Protein AF-A0A7C1FFL8-F1 (afdb_monomer_lite)

Foldseek 3Di:
DDDPPPPPPPDDQPDPLLVVLLVLVVVLPNLLSVLSSVLSVQLPDPPHDQQNLQS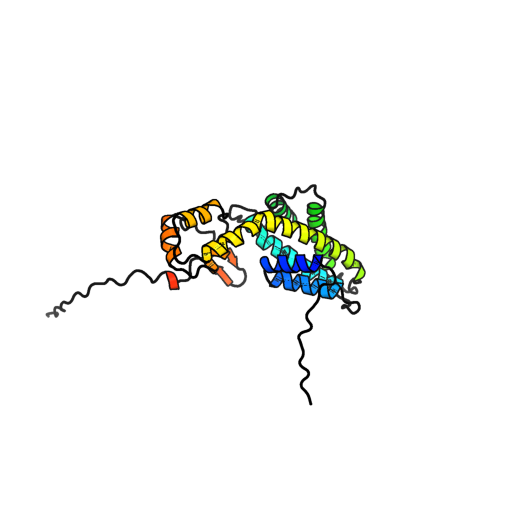NLVSLVVNLVSLLVSQQLVLDLAPDPCVVVDDPLVSLVSSCVLLVHDCPDPLVVLSVVLVVVSVVRNDDDPPDGHDGSVVCPVSSVSSSVNSVSSSVSCCVRPVVCVVVLVVLLVDLADDPVNVCCCVPVPRLTLNSLLVNQVSNPHLNVPVVCVVVCVPVDQHDFDADPPPGTDRRDDRDVVSVPPDDPDDDDDDDDDDDDDD

Structure (mmCIF, N/CA/C/O backbone):
data_AF-A0A7C1FFL8-F1
#
_entry.id   AF-A0A7C1FFL8-F1
#
loop_
_atom_site.group_PDB
_atom_site.id
_atom_site.type_symbol
_atom_site.label_atom_id
_atom_site.label_alt_id
_atom_site.label_comp_id
_atom_site.label_asym_id
_atom_site.label_entity_id
_atom_site.label_seq_id
_atom_site.pdbx_PDB_ins_code
_atom_site.Cartn_x
_atom_site.Cartn_y
_atom_site.Cartn_z
_atom_site.occupancy
_atom_site.B_iso_or_equiv
_atom_site.auth_seq_id
_atom_site.auth_comp_id
_atom_site.auth_asym_id
_atom_site.auth_atom_id
_atom_site.pdbx_PDB_model_num
ATOM 1 N N . MET A 1 1 ? -14.496 -42.758 13.034 1.00 40.19 1 MET A N 1
ATOM 2 C CA . MET A 1 1 ? -14.058 -41.390 13.380 1.00 40.19 1 MET A CA 1
ATOM 3 C C . MET A 1 1 ? -13.587 -40.754 12.089 1.00 40.19 1 MET A C 1
ATOM 5 O O . MET A 1 1 ? -12.433 -40.917 11.719 1.00 40.19 1 MET A O 1
ATOM 9 N N . GLU A 1 2 ? -14.521 -40.174 11.339 1.00 39.09 2 GLU A N 1
ATOM 10 C CA . GLU A 1 2 ? -14.209 -39.501 10.080 1.00 39.09 2 GLU A CA 1
ATOM 11 C C . GLU A 1 2 ? -13.516 -38.178 10.374 1.00 39.09 2 GLU A C 1
ATOM 13 O O . GLU A 1 2 ? -13.990 -37.351 11.155 1.00 39.09 2 GLU A O 1
ATOM 18 N N . ASN A 1 3 ? -12.345 -38.046 9.763 1.00 45.03 3 ASN A N 1
ATOM 19 C CA . ASN A 1 3 ? -11.539 -36.847 9.737 1.00 45.03 3 ASN A CA 1
ATOM 20 C C . ASN A 1 3 ? -12.352 -35.802 8.967 1.00 45.03 3 ASN A C 1
ATOM 22 O O . ASN A 1 3 ? -12.516 -35.918 7.756 1.00 45.03 3 ASN A O 1
ATOM 26 N N . GLN A 1 4 ? -12.943 -34.840 9.674 1.00 44.94 4 GLN A N 1
ATOM 27 C CA . GLN A 1 4 ? -13.584 -33.705 9.026 1.00 44.94 4 GLN A CA 1
ATOM 28 C C . GLN A 1 4 ? -12.502 -32.950 8.259 1.00 44.94 4 GLN A C 1
ATOM 30 O O . GLN A 1 4 ? -11.647 -32.301 8.868 1.00 44.94 4 GLN A O 1
ATOM 35 N N . ASP A 1 5 ? -12.554 -33.060 6.934 1.00 45.56 5 ASP A N 1
ATOM 36 C CA . ASP A 1 5 ? -11.895 -32.164 5.996 1.00 45.56 5 ASP A CA 1
ATOM 37 C C . ASP A 1 5 ? -12.208 -30.724 6.407 1.00 45.56 5 ASP A C 1
ATOM 39 O O . ASP A 1 5 ? -13.265 -30.164 6.102 1.00 45.56 5 ASP A O 1
ATOM 43 N N . ARG A 1 6 ? -11.283 -30.109 7.149 1.00 46.44 6 ARG A N 1
ATOM 44 C CA . ARG A 1 6 ? -11.290 -28.668 7.377 1.00 46.44 6 ARG A CA 1
ATOM 45 C C . ARG A 1 6 ? -10.911 -28.024 6.055 1.00 46.44 6 ARG A C 1
ATOM 47 O O . ARG A 1 6 ? -9.747 -27.718 5.816 1.00 46.44 6 ARG A O 1
ATOM 54 N N . CYS A 1 7 ? -11.902 -27.818 5.195 1.00 40.84 7 CYS A N 1
ATOM 55 C CA . CYS A 1 7 ? -11.788 -26.830 4.139 1.00 40.84 7 CYS A CA 1
ATOM 56 C C . CYS A 1 7 ? -11.412 -25.505 4.830 1.00 40.84 7 CYS A C 1
ATOM 58 O O . CYS A 1 7 ? -12.134 -25.097 5.750 1.00 40.84 7 CYS A O 1
ATOM 60 N N . PRO A 1 8 ? -10.268 -24.873 4.508 1.00 49.28 8 PRO A N 1
ATOM 61 C CA . PRO A 1 8 ? -9.902 -23.617 5.142 1.00 49.28 8 PRO A CA 1
ATOM 62 C C . PRO A 1 8 ? -11.038 -22.630 4.886 1.00 49.28 8 PRO A C 1
ATOM 64 O O . PRO A 1 8 ? -11.445 -22.440 3.742 1.00 49.28 8 PRO A O 1
ATOM 67 N N . ILE A 1 9 ? -11.595 -22.058 5.957 1.00 55.75 9 ILE A N 1
ATOM 68 C CA . ILE A 1 9 ? -12.670 -21.070 5.862 1.00 55.75 9 ILE A CA 1
ATOM 69 C C . ILE A 1 9 ? -12.138 -19.927 4.997 1.00 55.75 9 ILE A C 1
ATOM 71 O O . ILE A 1 9 ? -11.307 -19.131 5.433 1.00 55.75 9 ILE A O 1
ATOM 75 N N . GLN A 1 10 ? -12.571 -19.884 3.740 1.00 71.38 10 GLN A N 1
ATOM 76 C CA . GLN A 1 10 ? -12.155 -18.849 2.813 1.00 71.38 10 GLN A CA 1
ATOM 77 C C . GLN A 1 10 ? -12.907 -17.577 3.194 1.00 71.38 10 GLN A C 1
ATOM 79 O O . GLN A 1 10 ? -14.123 -17.487 3.015 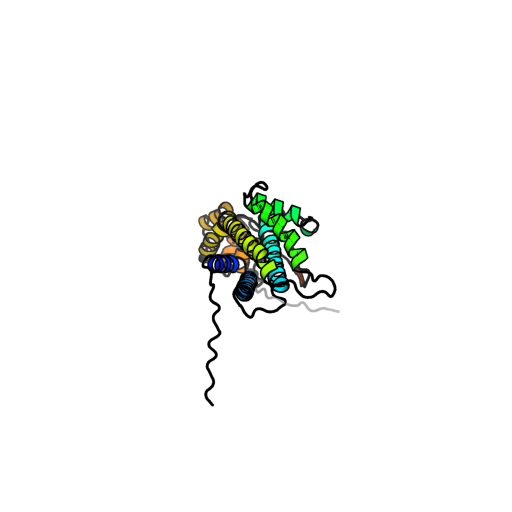1.00 71.38 10 GLN A O 1
ATOM 84 N N . PHE A 1 11 ? -12.187 -16.612 3.765 1.00 83.44 11 PHE A N 1
ATOM 85 C CA . PHE A 1 11 ? -12.744 -15.303 4.077 1.00 83.44 11 PHE A CA 1
ATOM 86 C C . PHE A 1 11 ? -13.331 -14.664 2.811 1.00 83.44 11 PHE A C 1
ATOM 88 O O . PHE A 1 11 ? -12.687 -14.651 1.758 1.00 83.44 11 PHE A O 1
ATOM 95 N N . ARG A 1 12 ? -14.555 -14.138 2.915 1.00 89.06 12 ARG A N 1
ATOM 96 C CA . ARG A 1 12 ? -15.247 -13.440 1.829 1.00 89.06 12 ARG A CA 1
ATOM 97 C C . ARG A 1 12 ? -15.445 -11.987 2.216 1.00 89.06 12 ARG A C 1
ATOM 99 O O . ARG A 1 12 ? -16.000 -11.702 3.269 1.00 89.06 12 ARG A O 1
ATOM 106 N N . PHE A 1 13 ? -15.038 -11.079 1.339 1.00 91.62 13 PHE A N 1
ATOM 107 C CA . PHE A 1 13 ? -15.282 -9.657 1.532 1.00 91.62 13 PHE A CA 1
ATOM 108 C C . PHE A 1 13 ? -16.777 -9.353 1.379 1.00 91.62 13 PHE A C 1
ATOM 110 O O . PHE A 1 13 ? -17.364 -9.651 0.340 1.00 91.62 13 PHE A O 1
ATOM 117 N N . ALA A 1 14 ? -17.385 -8.731 2.391 1.00 86.56 14 ALA A N 1
ATOM 118 C CA . ALA A 1 14 ? -18.760 -8.244 2.317 1.00 86.56 14 ALA A CA 1
ATOM 119 C C . ALA A 1 14 ? -18.899 -7.014 1.398 1.00 86.56 14 ALA A C 1
ATOM 121 O O . ALA A 1 14 ? -19.957 -6.789 0.817 1.00 86.56 14 ALA A O 1
ATOM 122 N N . ASP A 1 15 ? -17.828 -6.226 1.249 1.00 92.00 15 ASP A N 1
ATOM 123 C CA . ASP A 1 15 ? -17.793 -5.027 0.411 1.00 92.00 15 ASP A CA 1
ATOM 124 C C . ASP A 1 15 ? -16.879 -5.238 -0.818 1.00 92.00 15 ASP A C 1
ATOM 126 O O . ASP A 1 15 ? -15.668 -5.426 -0.659 1.00 92.00 15 ASP A O 1
ATOM 130 N N . PRO A 1 16 ? -17.398 -5.133 -2.059 1.00 92.31 16 PRO A N 1
ATOM 131 C CA . PRO A 1 16 ? -16.590 -5.215 -3.281 1.00 92.31 16 PRO A CA 1
ATOM 132 C C . PRO A 1 16 ? -15.467 -4.169 -3.382 1.00 92.31 16 PRO A C 1
ATOM 134 O O . PRO A 1 16 ? -14.550 -4.310 -4.195 1.00 92.31 16 PRO A O 1
ATOM 137 N N . ARG A 1 17 ? -15.537 -3.073 -2.617 1.00 92.94 17 ARG A N 1
ATOM 138 C CA . ARG A 1 17 ? -14.443 -2.097 -2.501 1.00 92.94 17 ARG A CA 1
ATOM 139 C C . ARG A 1 17 ? -13.272 -2.675 -1.711 1.00 92.94 17 ARG A C 1
ATOM 141 O O . ARG A 1 17 ? -12.133 -2.470 -2.113 1.00 92.94 17 ARG A O 1
ATOM 148 N N . GLN A 1 18 ? -13.545 -3.422 -0.640 1.00 95.69 18 GLN A N 1
ATOM 149 C CA . GLN A 1 18 ? -12.511 -4.073 0.171 1.00 95.69 18 GLN A CA 1
ATOM 150 C C . GLN A 1 18 ? -11.782 -5.142 -0.637 1.00 95.69 18 GLN A C 1
ATOM 152 O O . GLN A 1 18 ? -10.558 -5.188 -0.614 1.00 95.69 18 GLN A O 1
ATOM 157 N N . GLN A 1 19 ? -12.513 -5.936 -1.422 1.00 94.56 19 GLN A N 1
ATOM 158 C CA . GLN A 1 19 ? -11.887 -6.922 -2.300 1.00 94.56 19 GLN A CA 1
ATOM 159 C C . GLN A 1 19 ? -10.897 -6.274 -3.282 1.00 94.56 19 GLN A C 1
ATOM 161 O O . GLN A 1 19 ? -9.769 -6.737 -3.407 1.00 94.56 19 GLN A O 1
ATOM 166 N N . ARG A 1 20 ? -11.280 -5.159 -3.917 1.00 91.50 20 ARG A N 1
ATOM 167 C CA . ARG A 1 20 ? -10.386 -4.434 -4.834 1.00 91.50 20 ARG A CA 1
ATOM 168 C C . ARG A 1 20 ? -9.143 -3.880 -4.142 1.00 91.50 20 ARG A C 1
ATOM 170 O O . ARG A 1 20 ? -8.049 -4.023 -4.668 1.00 91.50 20 ARG A O 1
ATOM 177 N N . ILE A 1 21 ? -9.300 -3.287 -2.956 1.00 93.38 21 ILE A N 1
ATOM 178 C CA . ILE A 1 21 ? -8.159 -2.800 -2.164 1.00 93.38 21 ILE A CA 1
ATOM 179 C C . ILE A 1 21 ? -7.227 -3.963 -1.803 1.00 93.38 21 ILE A C 1
ATOM 181 O O . ILE A 1 21 ? -6.013 -3.832 -1.918 1.00 93.38 21 ILE A O 1
ATOM 185 N N . TYR A 1 22 ? -7.779 -5.111 -1.403 1.00 93.31 22 TYR A N 1
ATOM 186 C CA . TYR A 1 22 ? -6.998 -6.313 -1.111 1.00 93.31 22 TYR A CA 1
ATOM 187 C C . TYR A 1 22 ? -6.188 -6.787 -2.326 1.00 93.31 22 TYR A C 1
ATOM 189 O O . TYR A 1 22 ? -4.993 -7.048 -2.195 1.00 93.31 22 TYR A O 1
ATOM 197 N N . GLU A 1 23 ? -6.818 -6.869 -3.498 1.00 85.44 23 GLU A N 1
ATOM 198 C CA . GLU A 1 23 ? -6.169 -7.273 -4.750 1.00 85.44 23 GLU A CA 1
ATOM 199 C C . GLU A 1 23 ? -5.057 -6.292 -5.157 1.00 85.44 23 GLU A C 1
ATOM 201 O O . GLU A 1 23 ? -3.968 -6.720 -5.529 1.00 85.44 23 GLU A O 1
ATOM 206 N N . GLU A 1 24 ? -5.278 -4.982 -5.019 1.00 85.38 24 GLU A N 1
ATOM 207 C CA . GLU A 1 24 ? -4.252 -3.967 -5.298 1.00 85.38 24 GLU A CA 1
ATOM 208 C C . GLU A 1 24 ? -3.093 -4.025 -4.289 1.00 85.38 24 GLU A C 1
ATOM 210 O O . GLU A 1 24 ? -1.930 -3.926 -4.678 1.00 85.38 24 GLU A O 1
ATOM 215 N N . LEU A 1 25 ? -3.373 -4.258 -3.003 1.00 85.88 25 LEU A N 1
ATOM 216 C CA . LEU A 1 25 ? -2.332 -4.432 -1.988 1.00 85.88 25 LEU A CA 1
ATOM 217 C C . LEU A 1 25 ? -1.498 -5.699 -2.212 1.00 85.88 25 LEU A C 1
ATOM 219 O O . LEU A 1 25 ? -0.314 -5.687 -1.883 1.00 85.88 25 LEU A O 1
ATOM 223 N N . GLN A 1 26 ? -2.059 -6.765 -2.797 1.00 80.00 26 GLN A N 1
ATOM 224 C CA . GLN A 1 26 ? -1.288 -7.965 -3.158 1.00 80.00 26 GLN A CA 1
ATOM 225 C C . GLN A 1 26 ? -0.183 -7.647 -4.172 1.00 80.00 26 GLN A C 1
ATOM 227 O O . GLN A 1 26 ? 0.894 -8.235 -4.097 1.00 80.00 26 GLN A O 1
ATOM 232 N N . LEU A 1 27 ? -0.421 -6.689 -5.076 1.00 73.75 27 LEU A N 1
ATOM 233 C CA . LEU A 1 27 ? 0.582 -6.235 -6.045 1.00 73.75 27 LEU A CA 1
ATOM 234 C C . LEU A 1 27 ? 1.735 -5.478 -5.375 1.00 73.75 27 LEU A C 1
ATOM 236 O O . LEU A 1 27 ? 2.853 -5.489 -5.883 1.00 73.75 27 LEU A O 1
ATOM 240 N N . VAL A 1 28 ? 1.469 -4.824 -4.240 1.00 76.19 28 VAL A N 1
ATOM 241 C CA . VAL A 1 28 ? 2.488 -4.121 -3.447 1.00 76.19 28 VAL A CA 1
ATOM 242 C C . VAL A 1 28 ? 3.262 -5.102 -2.569 1.00 76.19 28 VAL A C 1
ATOM 244 O O . VAL A 1 28 ? 4.488 -5.049 -2.500 1.00 76.19 28 VAL A O 1
ATOM 247 N N . GLY A 1 29 ? 2.552 -6.012 -1.902 1.00 72.94 29 GLY A N 1
ATOM 248 C CA . GLY A 1 29 ? 3.154 -7.078 -1.116 1.00 72.94 29 GLY A CA 1
ATOM 249 C C . GLY A 1 29 ? 2.112 -7.927 -0.378 1.00 72.94 29 GLY A C 1
ATOM 250 O O . GLY A 1 29 ? 1.173 -7.385 0.215 1.00 72.94 29 GLY A O 1
ATOM 251 N N . PRO A 1 30 ? 2.290 -9.261 -0.323 1.00 73.38 30 PRO A N 1
ATOM 252 C CA . PRO A 1 30 ? 1.298 -10.172 0.252 1.00 7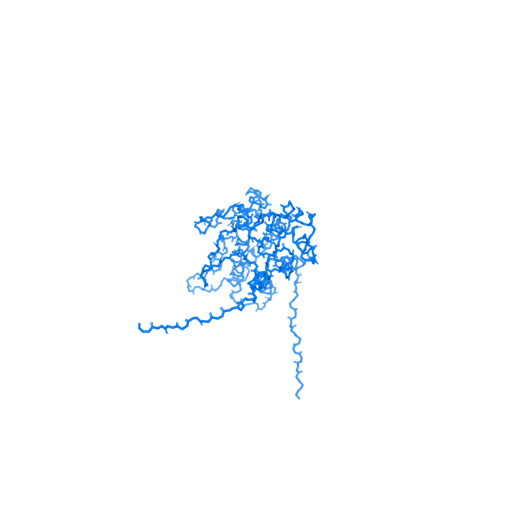3.38 30 PRO A CA 1
ATOM 253 C C . PRO A 1 30 ? 1.036 -9.927 1.747 1.00 73.38 30 PRO A C 1
ATOM 255 O O . PRO A 1 30 ? -0.075 -10.171 2.218 1.00 73.38 30 PRO A O 1
ATOM 258 N N . GLY A 1 31 ? 2.022 -9.400 2.485 1.00 77.88 31 GLY A N 1
ATOM 259 C CA . GLY A 1 31 ? 1.875 -9.035 3.898 1.00 77.88 31 GLY A CA 1
ATOM 260 C C . GLY A 1 31 ? 0.883 -7.889 4.132 1.00 77.88 31 GLY A C 1
ATOM 261 O O . GLY A 1 31 ? 0.014 -8.003 4.993 1.00 77.88 31 GLY A O 1
ATOM 262 N N . LEU A 1 32 ? 0.933 -6.824 3.320 1.00 84.25 32 LEU A N 1
ATOM 263 C CA . LEU A 1 32 ? 0.012 -5.683 3.449 1.00 84.25 32 LEU A CA 1
ATOM 264 C C . LEU A 1 32 ? -1.432 -6.120 3.192 1.00 84.25 32 LEU A C 1
ATOM 266 O O . LEU A 1 32 ? -2.356 -5.738 3.910 1.00 84.25 32 LEU A O 1
ATOM 270 N N . ALA A 1 33 ? -1.623 -6.953 2.172 1.00 85.25 33 ALA A N 1
ATOM 271 C CA . ALA A 1 33 ? -2.929 -7.495 1.847 1.00 85.25 33 ALA A CA 1
ATOM 272 C C . ALA A 1 33 ? -3.452 -8.454 2.930 1.00 85.25 33 ALA A C 1
ATOM 274 O O . ALA A 1 33 ? -4.655 -8.462 3.196 1.00 85.25 33 ALA A O 1
ATOM 275 N N . ALA A 1 34 ? -2.580 -9.221 3.596 1.00 88.06 34 ALA A N 1
ATOM 276 C CA . ALA A 1 34 ? -2.968 -10.020 4.758 1.00 88.06 34 ALA A CA 1
ATOM 277 C C . ALA A 1 34 ? -3.466 -9.130 5.910 1.00 88.06 34 ALA A C 1
ATOM 279 O O . ALA A 1 34 ? -4.578 -9.346 6.390 1.00 88.06 34 ALA A O 1
ATOM 280 N N . PHE A 1 35 ? -2.729 -8.071 6.267 1.00 93.75 35 PHE A N 1
ATOM 281 C CA . PHE A 1 35 ? -3.166 -7.121 7.299 1.00 93.75 35 PHE A CA 1
ATOM 282 C C . PHE A 1 35 ? -4.509 -6.468 6.966 1.00 93.75 35 PHE A C 1
ATOM 284 O O . PHE A 1 35 ? -5.371 -6.334 7.836 1.00 93.75 35 PHE A O 1
ATOM 291 N N . PHE A 1 36 ? -4.723 -6.098 5.701 1.00 96.31 36 PHE A N 1
ATOM 292 C CA . PHE A 1 36 ? -5.983 -5.491 5.280 1.00 96.31 36 PHE A CA 1
ATOM 293 C C . PHE A 1 36 ? -7.152 -6.480 5.340 1.00 96.31 36 PHE A C 1
ATOM 295 O O . PHE A 1 36 ? -8.240 -6.127 5.800 1.00 96.31 36 PHE A O 1
ATOM 302 N N . ARG A 1 37 ? -6.937 -7.727 4.907 1.00 95.25 37 ARG A N 1
ATOM 303 C CA . ARG A 1 37 ? -7.941 -8.794 4.993 1.00 95.25 37 ARG A CA 1
ATOM 304 C C . ARG A 1 37 ? -8.335 -9.066 6.442 1.00 95.25 37 ARG A C 1
ATOM 306 O O . ARG A 1 37 ? -9.524 -9.162 6.732 1.00 95.25 37 ARG A O 1
ATOM 313 N N . ASP A 1 38 ? -7.362 -9.151 7.340 1.00 94.88 38 ASP A N 1
ATOM 314 C CA . ASP A 1 38 ? -7.615 -9.436 8.752 1.00 94.88 38 ASP A CA 1
ATOM 315 C C . ASP A 1 38 ? -8.356 -8.262 9.423 1.00 94.88 38 ASP A C 1
ATOM 317 O O . ASP A 1 38 ? -9.282 -8.478 10.204 1.00 94.88 38 ASP A O 1
ATOM 321 N N . ALA A 1 39 ? -8.058 -7.015 9.033 1.00 95.12 39 ALA A N 1
ATOM 322 C CA . ALA A 1 39 ? -8.843 -5.851 9.444 1.00 95.12 39 ALA A CA 1
ATOM 323 C C . ALA A 1 39 ? -10.287 -5.897 8.903 1.00 95.12 39 ALA A C 1
ATOM 325 O O . ALA A 1 39 ? -11.223 -5.591 9.641 1.00 95.12 39 ALA A O 1
ATOM 326 N N . CYS A 1 40 ? -10.494 -6.324 7.649 1.00 95.25 40 CYS A N 1
ATOM 327 C CA . CYS A 1 40 ? -11.840 -6.522 7.097 1.00 95.25 40 CYS A CA 1
ATOM 328 C C . CYS A 1 40 ? -12.620 -7.575 7.887 1.00 95.25 40 CYS A C 1
ATOM 330 O O . CYS A 1 40 ? -13.797 -7.366 8.165 1.00 95.25 40 CYS A O 1
ATOM 332 N N . TRP A 1 41 ? -11.969 -8.680 8.254 1.00 93.00 41 TRP A N 1
ATOM 333 C CA . TRP A 1 41 ? -12.582 -9.742 9.046 1.00 93.00 41 TRP A CA 1
ATOM 334 C C . TRP A 1 41 ? -13.030 -9.236 10.419 1.00 93.00 41 TRP A C 1
ATOM 336 O O . TRP A 1 41 ? -14.200 -9.381 10.766 1.00 93.00 41 TRP A O 1
ATOM 346 N N . LEU A 1 42 ? -12.148 -8.541 11.142 1.00 92.62 42 LEU A N 1
ATOM 347 C CA . LEU A 1 42 ? -12.468 -7.949 12.445 1.00 92.62 42 LEU A CA 1
ATOM 348 C C . LEU A 1 42 ? -13.612 -6.925 12.376 1.00 92.62 42 LEU A C 1
ATOM 350 O O . LEU A 1 42 ? -14.409 -6.832 13.303 1.00 92.62 42 LEU A O 1
ATOM 354 N N . MET A 1 43 ? -13.706 -6.158 11.287 1.00 92.75 43 MET A N 1
ATOM 355 C CA . MET A 1 43 ? -14.755 -5.147 11.106 1.00 92.75 43 MET A CA 1
ATOM 356 C C . MET A 1 43 ? -16.099 -5.720 10.631 1.00 92.75 43 MET A C 1
ATOM 358 O O . MET A 1 43 ? -17.102 -5.009 10.688 1.00 92.75 43 MET A O 1
ATOM 362 N N . GLN A 1 44 ? -16.121 -6.956 10.124 1.00 90.56 44 GLN A N 1
ATOM 363 C CA . GLN A 1 44 ? -17.331 -7.639 9.651 1.00 90.56 44 GLN A CA 1
ATOM 364 C C . GLN A 1 44 ? -17.932 -8.589 10.697 1.00 90.56 44 GLN A C 1
ATOM 366 O O . GLN A 1 44 ? -19.108 -8.926 10.585 1.00 90.56 44 GLN A O 1
ATOM 371 N N . ASP A 1 45 ? -17.152 -9.043 11.680 1.00 82.88 45 ASP A N 1
ATOM 372 C CA . ASP A 1 45 ? -17.605 -10.025 12.665 1.00 82.88 45 ASP A CA 1
ATOM 373 C C . ASP A 1 45 ? -18.380 -9.368 13.823 1.00 82.88 45 ASP A C 1
ATOM 375 O O . ASP A 1 45 ? -17.849 -8.564 14.586 1.00 82.88 45 ASP A O 1
ATOM 379 N N . GLU A 1 46 ? -19.644 -9.751 14.008 1.00 67.75 46 GLU A N 1
ATOM 380 C CA . GLU A 1 46 ? -20.463 -9.318 15.151 1.00 67.75 46 GLU A CA 1
ATOM 381 C C . GLU A 1 46 ? -19.964 -9.888 16.494 1.00 67.75 46 GLU A C 1
ATOM 383 O O . GLU A 1 46 ? -20.337 -9.393 17.558 1.00 67.75 46 GLU A O 1
ATOM 388 N N . ARG A 1 47 ? -19.106 -10.918 16.460 1.00 78.56 47 ARG A N 1
ATOM 389 C CA . ARG A 1 47 ? -18.436 -11.532 17.621 1.00 78.56 47 ARG A CA 1
ATOM 390 C C . ARG A 1 47 ? -16.974 -11.104 17.739 1.00 78.56 47 ARG A C 1
ATOM 392 O O . ARG A 1 47 ? -16.178 -11.807 18.367 1.00 78.56 47 ARG A O 1
ATOM 399 N N . ALA A 1 48 ? -16.611 -9.983 17.119 1.00 77.00 48 ALA A N 1
ATOM 400 C CA . ALA A 1 48 ? -15.251 -9.481 17.151 1.00 77.00 48 ALA A CA 1
ATOM 401 C C . ALA A 1 48 ? -14.749 -9.266 18.591 1.00 77.00 48 ALA A C 1
ATOM 403 O O . ALA A 1 48 ? -15.509 -9.031 19.532 1.00 77.00 48 ALA A O 1
ATOM 404 N N . LEU A 1 49 ? -13.429 -9.350 18.754 1.00 89.12 49 LEU A N 1
ATOM 405 C CA . LEU A 1 49 ? -12.759 -9.208 20.044 1.00 89.12 49 LEU A CA 1
ATOM 406 C C . LEU A 1 49 ? -13.052 -7.837 20.670 1.00 89.12 49 LEU A C 1
ATOM 408 O O . LEU A 1 49 ? -13.129 -6.830 19.964 1.00 89.12 49 LEU A O 1
ATOM 412 N N . GLU A 1 50 ? -13.086 -7.757 22.001 1.00 89.06 50 GLU A N 1
ATOM 413 C CA . GLU A 1 50 ? -13.214 -6.469 22.707 1.00 89.06 50 GLU A CA 1
ATOM 414 C C . GLU A 1 50 ? -12.107 -5.476 22.302 1.00 89.06 50 GLU A C 1
ATOM 416 O O . GLU A 1 50 ? -12.320 -4.268 22.250 1.00 89.06 50 GLU A O 1
ATOM 421 N N . SER A 1 51 ? -10.928 -5.984 21.931 1.00 90.75 51 SER A N 1
ATOM 422 C CA . SER A 1 51 ? -9.770 -5.210 21.474 1.00 90.75 51 SER A CA 1
ATOM 423 C C . SER A 1 51 ? -9.777 -4.846 19.981 1.00 90.75 51 SER A C 1
ATOM 425 O O . SER A 1 51 ? -8.782 -4.310 19.488 1.00 90.75 51 SER A O 1
ATOM 427 N N . THR A 1 52 ? -10.871 -5.084 19.250 1.00 92.25 52 THR A N 1
ATOM 428 C CA . THR A 1 52 ? -10.956 -4.874 17.790 1.00 92.25 52 THR A CA 1
ATOM 429 C C . THR A 1 52 ? -10.493 -3.490 17.351 1.00 92.25 52 THR A C 1
ATOM 431 O O . THR A 1 52 ? -9.677 -3.384 16.439 1.00 92.25 52 THR A O 1
ATOM 434 N N . SER A 1 53 ? -10.919 -2.428 18.040 1.00 91.44 53 SER A N 1
ATOM 435 C CA . SER A 1 53 ? -10.506 -1.056 17.713 1.00 91.44 53 SER A CA 1
ATOM 436 C C . SER A 1 53 ? -8.994 -0.854 17.747 1.00 91.44 53 SER A C 1
ATOM 438 O O . SER A 1 53 ? -8.441 -0.135 16.917 1.00 91.44 53 SER A O 1
ATOM 440 N N . HIS A 1 54 ? -8.322 -1.495 18.701 1.00 90.94 54 HIS A N 1
ATOM 441 C CA . HIS A 1 54 ? -6.876 -1.420 18.860 1.00 90.94 54 HIS A CA 1
ATOM 442 C C . HIS A 1 54 ? -6.154 -2.233 17.779 1.00 90.94 54 HIS A C 1
ATOM 444 O O . HIS A 1 54 ? -5.232 -1.725 17.142 1.00 90.94 54 HIS A O 1
ATOM 450 N N . LEU A 1 55 ? -6.616 -3.461 17.523 1.00 93.62 55 LEU A N 1
ATOM 451 C CA . LEU A 1 55 ? -6.038 -4.345 16.507 1.00 93.62 55 LEU A CA 1
ATOM 452 C C . LEU A 1 55 ? -6.183 -3.765 15.098 1.00 93.62 55 LEU A C 1
ATOM 454 O O . LEU A 1 55 ? -5.195 -3.661 14.376 1.00 93.62 55 LEU A O 1
ATOM 458 N N . VAL A 1 56 ? -7.383 -3.313 14.725 1.00 94.75 56 VAL A N 1
ATOM 459 C CA . VAL A 1 56 ? -7.637 -2.694 13.415 1.00 94.75 56 VAL A CA 1
ATOM 460 C C . VAL A 1 56 ? -6.769 -1.451 13.232 1.00 94.75 56 VAL A C 1
ATOM 462 O O . VAL A 1 56 ? -6.169 -1.277 12.174 1.00 94.75 56 VAL A O 1
ATOM 465 N N . ALA A 1 57 ? -6.634 -0.609 14.259 1.00 92.25 57 ALA A N 1
ATOM 466 C CA . ALA A 1 57 ? -5.769 0.563 14.174 1.00 92.25 57 ALA A CA 1
ATOM 467 C C . ALA A 1 57 ? -4.286 0.199 14.005 1.00 92.25 57 ALA A C 1
ATOM 469 O O . ALA A 1 57 ? -3.591 0.866 13.242 1.00 92.25 57 ALA A O 1
ATOM 470 N N . HIS A 1 58 ? -3.800 -0.861 14.653 1.00 93.69 58 HIS A N 1
ATOM 471 C CA . HIS A 1 58 ? -2.442 -1.358 14.426 1.00 93.69 58 HIS A CA 1
ATOM 472 C C . HIS A 1 58 ? -2.244 -1.880 13.004 1.00 93.69 58 HIS A C 1
ATOM 474 O O . HIS A 1 58 ? -1.309 -1.450 12.336 1.00 93.69 58 HIS A O 1
ATOM 480 N N . LEU A 1 59 ? -3.153 -2.720 12.507 1.00 95.25 59 LEU A N 1
ATOM 481 C CA . LEU A 1 59 ? -3.088 -3.235 11.136 1.00 95.25 59 LEU A CA 1
ATOM 482 C C . LEU A 1 59 ? -3.070 -2.092 10.110 1.00 95.25 59 LEU A C 1
ATOM 484 O O . LEU A 1 59 ? -2.266 -2.097 9.182 1.00 95.25 59 LEU A O 1
ATOM 488 N N . LEU A 1 60 ? -3.900 -1.065 10.312 1.00 94.38 60 LEU A N 1
ATOM 489 C CA . LEU A 1 60 ? -3.909 0.127 9.465 1.00 94.38 60 LEU A CA 1
ATOM 490 C C . LEU A 1 60 ? -2.603 0.934 9.546 1.00 94.38 60 LEU A C 1
ATOM 492 O O . LEU A 1 60 ? -2.176 1.474 8.527 1.00 94.38 60 LEU A O 1
ATOM 496 N N . ARG A 1 61 ? -1.953 1.015 10.716 1.00 91.56 61 ARG A N 1
ATOM 497 C CA . ARG A 1 61 ? -0.630 1.653 10.852 1.00 91.56 61 ARG A CA 1
ATOM 498 C C . ARG A 1 61 ? 0.454 0.887 10.109 1.00 91.56 61 ARG A C 1
ATOM 500 O O . ARG A 1 61 ? 1.273 1.526 9.458 1.00 91.56 61 ARG A O 1
ATOM 507 N N . GLU A 1 62 ? 0.447 -0.439 10.188 1.00 91.88 62 GLU A N 1
ATOM 508 C CA . GLU A 1 62 ? 1.413 -1.273 9.467 1.00 91.88 62 GLU A CA 1
ATOM 509 C C . GLU A 1 62 ? 1.261 -1.105 7.952 1.00 91.88 62 GLU A C 1
ATOM 511 O O . GLU A 1 62 ? 2.246 -0.867 7.254 1.00 91.88 62 GLU A O 1
ATOM 516 N N . ILE A 1 63 ? 0.022 -1.119 7.446 1.00 92.19 63 ILE A N 1
ATOM 517 C CA . ILE A 1 63 ? -0.257 -0.859 6.026 1.00 92.19 63 ILE A CA 1
ATOM 518 C C . ILE A 1 63 ? 0.214 0.547 5.629 1.00 92.19 63 ILE A C 1
ATOM 520 O O . ILE A 1 63 ? 0.903 0.698 4.624 1.00 92.19 63 ILE A O 1
ATOM 524 N N . GLU A 1 64 ? -0.130 1.579 6.407 1.00 91.12 64 GLU A N 1
ATOM 525 C CA . GLU A 1 64 ? 0.264 2.968 6.128 1.00 91.12 64 GLU A CA 1
ATOM 526 C C . GLU A 1 64 ? 1.784 3.140 6.098 1.00 91.12 64 GLU A C 1
ATOM 528 O O . GLU A 1 64 ? 2.323 3.746 5.169 1.00 91.12 64 GLU A O 1
ATOM 533 N N . SER A 1 65 ? 2.475 2.578 7.090 1.00 86.19 65 SER A N 1
ATOM 534 C CA . SER A 1 65 ? 3.928 2.650 7.196 1.00 86.19 65 SER A CA 1
ATOM 535 C C . SER A 1 65 ? 4.600 1.947 6.022 1.00 86.19 65 SER A C 1
ATOM 537 O O . SER A 1 65 ? 5.459 2.534 5.365 1.00 86.19 65 SER A O 1
ATOM 539 N N . ALA A 1 66 ? 4.149 0.736 5.685 1.00 83.25 66 ALA A N 1
ATOM 540 C CA . ALA A 1 66 ? 4.681 -0.014 4.556 1.00 83.25 66 ALA A CA 1
ATOM 541 C C . ALA A 1 66 ? 4.438 0.697 3.215 1.00 83.25 66 ALA A C 1
ATOM 543 O O . ALA A 1 66 ? 5.346 0.762 2.384 1.00 83.25 66 ALA A O 1
ATOM 544 N N . LEU A 1 67 ? 3.257 1.297 3.014 1.00 86.44 67 LEU A N 1
ATOM 545 C CA . LEU A 1 67 ? 2.984 2.113 1.827 1.00 86.44 67 LEU A CA 1
ATOM 546 C C . LEU A 1 67 ? 3.944 3.299 1.733 1.00 86.44 67 LEU A C 1
ATOM 548 O O . LEU A 1 67 ? 4.483 3.549 0.656 1.00 86.44 67 LEU A O 1
ATOM 552 N N . ARG A 1 68 ? 4.217 4.001 2.841 1.00 86.19 68 ARG A N 1
ATOM 553 C CA . ARG A 1 68 ? 5.226 5.070 2.839 1.00 86.19 68 ARG A CA 1
ATOM 554 C C . ARG A 1 68 ? 6.610 4.542 2.480 1.00 86.19 68 ARG A C 1
ATOM 556 O O . ARG A 1 68 ? 7.259 5.146 1.631 1.00 86.19 68 ARG A O 1
ATOM 563 N N . SER A 1 69 ? 7.038 3.422 3.058 1.00 78.62 69 SER A N 1
ATOM 564 C CA . SER A 1 69 ? 8.346 2.819 2.767 1.00 78.62 69 SER A CA 1
ATOM 565 C C . SER A 1 69 ? 8.505 2.424 1.298 1.00 78.62 69 SER A C 1
ATOM 567 O O . SER A 1 69 ? 9.582 2.603 0.737 1.00 78.62 69 SER A O 1
ATOM 569 N N . VAL A 1 70 ? 7.439 1.944 0.651 1.00 78.00 70 VAL A N 1
ATOM 570 C CA . VAL A 1 70 ? 7.461 1.596 -0.781 1.00 78.00 70 VAL A CA 1
ATOM 571 C C . VAL A 1 70 ? 7.412 2.839 -1.668 1.00 78.00 70 VAL A C 1
ATOM 573 O O . VAL A 1 70 ? 8.155 2.935 -2.642 1.00 78.00 70 VAL A O 1
ATOM 576 N N . LEU A 1 71 ? 6.544 3.800 -1.351 1.00 80.00 71 LEU A N 1
ATOM 577 C CA . LEU A 1 71 ? 6.309 4.973 -2.198 1.00 80.00 71 LEU A CA 1
ATOM 578 C C . LEU A 1 71 ? 7.426 6.006 -2.093 1.00 80.00 71 LEU A C 1
ATOM 580 O O . LEU A 1 71 ? 7.681 6.742 -3.043 1.00 80.00 71 LEU A O 1
ATOM 584 N N . ARG A 1 72 ? 8.113 6.068 -0.957 1.00 76.44 72 ARG A N 1
ATOM 585 C CA . ARG A 1 72 ? 9.129 7.081 -0.700 1.00 76.44 72 ARG A CA 1
ATOM 586 C C . ARG A 1 72 ? 10.328 7.006 -1.657 1.00 76.44 72 ARG A C 1
ATOM 588 O O . ARG A 1 72 ? 10.609 8.035 -2.266 1.00 76.44 72 ARG A O 1
ATOM 595 N N . PRO A 1 73 ? 11.016 5.860 -1.842 1.00 66.50 73 PRO A N 1
ATOM 596 C CA . PRO A 1 73 ? 12.129 5.768 -2.791 1.00 66.50 73 PRO A CA 1
ATOM 597 C C . PRO A 1 73 ? 11.715 6.064 -4.234 1.00 66.50 73 PRO A C 1
ATOM 599 O O . PRO A 1 73 ? 12.559 6.368 -5.069 1.00 66.50 73 PRO A O 1
ATOM 602 N N . ILE A 1 74 ? 10.422 5.935 -4.538 1.00 67.12 74 ILE A N 1
ATOM 603 C CA . ILE A 1 74 ? 9.854 6.249 -5.847 1.00 67.12 74 ILE A CA 1
ATOM 604 C C . ILE A 1 74 ? 9.584 7.756 -5.963 1.00 67.12 74 ILE A C 1
ATOM 606 O O . ILE A 1 74 ? 9.788 8.341 -7.023 1.00 67.12 74 ILE A O 1
ATOM 610 N N . ALA A 1 75 ? 9.146 8.385 -4.872 1.00 70.25 75 ALA A N 1
ATOM 611 C CA . ALA A 1 75 ? 8.841 9.807 -4.802 1.00 70.25 75 ALA A CA 1
ATOM 612 C C . ALA A 1 75 ? 10.088 10.707 -4.804 1.00 70.25 75 ALA A C 1
ATOM 614 O O . ALA A 1 75 ? 9.994 11.881 -5.160 1.00 70.25 75 ALA A O 1
ATOM 615 N N . THR A 1 76 ? 11.254 10.180 -4.423 1.00 65.75 76 THR A N 1
ATOM 616 C CA . THR A 1 76 ? 12.530 10.907 -4.436 1.00 65.75 76 THR A CA 1
ATOM 617 C C . THR A 1 76 ? 13.463 10.332 -5.504 1.00 65.75 76 THR A C 1
ATOM 619 O O . THR A 1 76 ? 13.957 9.220 -5.353 1.00 65.75 76 THR A O 1
ATOM 622 N N . GLU A 1 77 ? 13.752 11.090 -6.570 1.00 54.25 77 GLU A N 1
ATOM 623 C CA . GLU A 1 77 ? 14.648 10.659 -7.668 1.00 54.25 77 GLU A CA 1
ATOM 624 C C . GLU A 1 77 ? 16.110 10.424 -7.230 1.00 54.25 77 GLU A C 1
ATOM 626 O O . GLU A 1 77 ? 16.874 9.766 -7.936 1.00 54.25 77 GLU A O 1
ATOM 631 N N . ALA A 1 78 ? 16.505 10.929 -6.058 1.00 53.69 78 ALA A N 1
ATOM 632 C CA . ALA A 1 78 ? 17.831 10.753 -5.475 1.00 53.69 78 ALA A CA 1
ATOM 633 C C . ALA A 1 78 ? 17.745 10.036 -4.115 1.00 53.69 78 ALA A C 1
ATOM 635 O O . ALA A 1 78 ? 16.754 10.217 -3.402 1.00 53.69 78 ALA A O 1
ATOM 636 N N . PRO A 1 79 ? 18.778 9.260 -3.725 1.00 54.91 79 PRO A N 1
ATOM 637 C CA . PRO A 1 79 ? 18.878 8.714 -2.378 1.00 54.91 79 PRO A CA 1
ATOM 638 C C . PRO A 1 79 ? 18.904 9.863 -1.367 1.00 54.91 79 PRO A C 1
ATOM 640 O O . PRO A 1 79 ? 19.873 10.610 -1.248 1.00 54.91 79 PRO A O 1
ATOM 643 N N . ASP A 1 80 ? 17.790 10.025 -0.668 1.00 61.25 80 ASP A N 1
ATOM 644 C CA . ASP A 1 80 ? 17.624 11.021 0.373 1.00 61.25 80 ASP A CA 1
ATOM 645 C C . ASP A 1 80 ? 18.199 10.468 1.678 1.00 61.25 80 ASP A C 1
ATOM 647 O O . ASP A 1 80 ? 17.543 9.717 2.390 1.00 61.25 80 ASP A O 1
ATOM 651 N N . HIS A 1 81 ? 19.445 10.815 1.997 1.00 60.47 81 HIS A N 1
ATOM 652 C CA . HIS A 1 81 ? 20.109 10.352 3.224 1.00 60.47 81 HIS A CA 1
ATOM 653 C C . HIS A 1 81 ? 19.458 10.878 4.514 1.00 60.47 81 HIS A C 1
ATOM 655 O O . HIS A 1 81 ? 19.698 10.329 5.584 1.00 60.47 81 HIS A O 1
ATOM 661 N N . ASN A 1 82 ? 18.613 11.910 4.416 1.00 62.28 82 ASN A N 1
ATOM 662 C CA . ASN A 1 82 ? 17.817 12.433 5.529 1.00 62.28 82 ASN A CA 1
ATOM 663 C C . ASN A 1 82 ? 16.378 11.931 5.477 1.00 62.28 82 ASN A C 1
ATOM 665 O O . ASN A 1 82 ? 15.482 12.509 6.090 1.00 62.28 82 ASN A O 1
ATOM 669 N N . ALA A 1 83 ? 16.150 10.859 4.728 1.00 59.59 83 ALA A N 1
ATOM 670 C CA . ALA A 1 83 ? 14.866 10.235 4.616 1.00 59.59 83 ALA A CA 1
ATOM 671 C C . ALA A 1 83 ? 14.280 9.975 6.021 1.00 59.59 83 ALA A C 1
ATOM 673 O O . ALA A 1 83 ? 13.261 10.553 6.425 1.00 59.59 83 ALA A O 1
ATOM 674 N N . ASP A 1 84 ? 14.914 9.119 6.800 1.00 59.97 84 ASP A N 1
ATOM 675 C CA . ASP A 1 84 ? 14.273 8.589 8.004 1.00 59.97 84 ASP A CA 1
ATOM 676 C C . ASP A 1 84 ? 14.208 9.600 9.156 1.00 59.97 84 ASP A C 1
ATOM 678 O O . ASP A 1 84 ? 13.404 9.438 10.071 1.00 59.97 84 ASP A O 1
ATOM 682 N N . SER A 1 85 ? 14.942 10.715 9.057 1.00 64.25 85 SER A N 1
ATOM 683 C CA . SER A 1 85 ? 14.862 11.833 10.004 1.00 64.25 85 SER A CA 1
ATOM 684 C C . SER A 1 85 ? 13.703 12.802 9.736 1.00 64.25 85 SER A C 1
ATOM 686 O O . SER A 1 85 ? 13.375 13.614 10.606 1.00 64.25 85 SER A O 1
ATOM 688 N N . ARG A 1 86 ? 13.039 12.726 8.572 1.00 71.56 86 ARG A N 1
ATOM 689 C CA . ARG A 1 86 ? 11.871 13.571 8.273 1.00 71.56 86 ARG A CA 1
ATOM 690 C C . ARG A 1 86 ? 10.662 13.181 9.101 1.00 71.56 86 ARG A C 1
ATOM 692 O O . ARG A 1 86 ? 10.338 12.002 9.250 1.00 71.56 86 ARG A O 1
ATOM 699 N N . SER A 1 87 ? 9.912 14.197 9.524 1.00 82.19 87 SER A N 1
ATOM 700 C CA . SER A 1 87 ? 8.621 13.991 10.182 1.00 82.19 87 SER A CA 1
ATOM 701 C C . SER A 1 87 ? 7.663 13.192 9.290 1.00 82.19 87 SER A C 1
ATOM 703 O O . SER A 1 87 ? 7.661 13.353 8.068 1.00 82.19 87 SER A O 1
ATOM 705 N N . GLN A 1 88 ? 6.788 12.377 9.891 1.00 83.00 88 GLN A N 1
ATOM 706 C CA . GLN A 1 88 ? 5.788 11.593 9.149 1.00 83.00 88 GLN A CA 1
ATOM 707 C C . GLN A 1 88 ? 4.963 12.468 8.188 1.00 83.00 88 GLN A C 1
ATOM 709 O O . GLN A 1 88 ? 4.718 12.080 7.049 1.00 83.00 88 GLN A O 1
ATOM 714 N N . LYS A 1 89 ? 4.594 13.688 8.608 1.00 85.94 89 LYS A N 1
ATOM 715 C CA . LYS A 1 89 ? 3.864 14.643 7.760 1.00 85.94 89 LYS A CA 1
ATOM 716 C C . LYS A 1 89 ? 4.655 15.047 6.519 1.00 85.94 89 LYS A C 1
ATOM 718 O O . LYS A 1 89 ? 4.099 15.122 5.431 1.00 85.94 89 LYS A O 1
ATOM 723 N N . GLU A 1 90 ? 5.946 15.311 6.664 1.00 85.62 90 GLU A N 1
ATOM 724 C CA . GLU A 1 90 ? 6.791 15.689 5.532 1.00 85.62 90 GLU A CA 1
ATOM 725 C C . GLU A 1 90 ? 6.959 14.534 4.540 1.00 85.62 90 GLU A C 1
ATOM 727 O O . GLU A 1 90 ? 6.901 14.748 3.332 1.00 85.62 90 GLU A O 1
ATOM 732 N N . GLN A 1 91 ? 7.065 13.299 5.036 1.00 86.12 91 GLN A N 1
ATOM 733 C CA . GLN A 1 91 ? 7.093 12.110 4.181 1.00 86.12 91 GLN A CA 1
ATOM 734 C C . GLN A 1 91 ? 5.796 11.962 3.371 1.00 86.12 91 GLN A C 1
ATOM 736 O O . GLN A 1 91 ? 5.849 11.738 2.162 1.00 86.12 91 GLN A O 1
ATOM 741 N N . ILE A 1 92 ? 4.636 12.154 4.012 1.00 89.62 92 ILE A N 1
ATOM 742 C CA . ILE A 1 92 ? 3.329 12.117 3.339 1.00 89.62 92 ILE A CA 1
ATOM 743 C C . ILE A 1 92 ? 3.246 13.191 2.247 1.00 89.62 92 ILE A C 1
ATOM 745 O O . ILE A 1 92 ? 2.803 12.885 1.145 1.00 89.62 92 ILE A O 1
ATOM 749 N N . ARG A 1 93 ? 3.719 14.421 2.498 1.00 90.00 93 ARG A N 1
ATOM 750 C CA . ARG A 1 93 ? 3.728 15.489 1.476 1.00 90.00 93 ARG A CA 1
ATOM 751 C C . ARG A 1 93 ? 4.504 15.104 0.225 1.00 90.00 93 ARG A C 1
ATOM 753 O O . ARG A 1 93 ? 3.997 15.272 -0.880 1.00 90.00 93 ARG A O 1
ATOM 760 N N . VAL A 1 94 ? 5.709 14.565 0.401 1.00 87.38 94 VAL A N 1
ATOM 761 C CA . VAL A 1 94 ? 6.564 14.141 -0.718 1.00 87.38 94 VAL A CA 1
ATOM 762 C C . VAL A 1 94 ? 5.872 13.060 -1.549 1.00 87.38 94 VAL A C 1
ATOM 764 O O . VAL A 1 94 ? 5.864 13.130 -2.777 1.00 87.38 94 VAL A O 1
ATOM 767 N N . ILE A 1 95 ? 5.228 12.096 -0.888 1.00 88.50 95 ILE A N 1
ATOM 768 C CA . ILE A 1 95 ? 4.473 11.036 -1.563 1.00 88.50 95 ILE A CA 1
ATOM 769 C C . ILE A 1 95 ? 3.260 11.609 -2.306 1.00 88.50 95 ILE A C 1
ATOM 771 O O . ILE A 1 95 ? 3.066 11.290 -3.476 1.00 88.50 95 ILE A O 1
ATOM 775 N N . LEU A 1 96 ? 2.471 12.479 -1.669 1.00 89.81 96 LEU A N 1
ATOM 776 C CA . LEU A 1 96 ? 1.320 13.136 -2.298 1.00 89.81 96 LEU A CA 1
ATOM 777 C C . LEU A 1 96 ? 1.733 13.911 -3.555 1.00 89.81 96 LEU A C 1
ATOM 779 O O . LEU A 1 96 ? 1.098 13.769 -4.599 1.00 89.81 96 LEU A O 1
ATOM 783 N N . GLN A 1 97 ? 2.832 14.665 -3.483 1.00 87.19 97 GLN A N 1
ATOM 784 C CA . GLN A 1 97 ? 3.373 15.395 -4.626 1.00 87.19 97 GLN A CA 1
ATOM 785 C C . GLN A 1 97 ? 3.770 14.450 -5.767 1.00 87.19 97 GLN A C 1
ATOM 787 O O . GLN A 1 97 ? 3.403 14.695 -6.916 1.00 87.19 97 GLN A O 1
ATOM 792 N N . ALA A 1 98 ? 4.471 13.355 -5.463 1.00 83.06 98 ALA A N 1
ATOM 793 C CA . ALA A 1 98 ? 4.887 12.378 -6.467 1.00 83.06 98 ALA A CA 1
ATOM 794 C C . ALA A 1 98 ? 3.699 11.638 -7.106 1.00 83.06 98 ALA A C 1
ATOM 796 O O . ALA A 1 98 ? 3.716 11.355 -8.305 1.00 83.06 98 ALA A O 1
ATOM 797 N N . LEU A 1 99 ? 2.644 11.386 -6.326 1.00 85.31 99 LEU A N 1
ATOM 798 C CA . LEU A 1 99 ? 1.374 10.833 -6.799 1.00 85.31 99 LEU A CA 1
ATOM 799 C C . LEU A 1 99 ? 0.518 11.855 -7.568 1.00 85.31 99 LEU A C 1
ATOM 801 O O . LEU A 1 99 ? -0.496 11.478 -8.150 1.00 85.31 99 LEU A O 1
ATOM 805 N N . GLY A 1 100 ? 0.901 13.136 -7.584 1.00 85.19 100 GLY A N 1
ATOM 806 C CA . GLY A 1 100 ? 0.126 14.203 -8.219 1.00 85.19 100 GLY A CA 1
ATOM 807 C C . GLY A 1 100 ? -1.160 14.561 -7.469 1.00 85.19 100 GLY A C 1
ATOM 808 O O . GLY A 1 100 ? -2.097 15.064 -8.083 1.00 85.19 100 GLY A O 1
ATOM 809 N N . ILE A 1 101 ? -1.218 14.303 -6.160 1.00 86.69 101 ILE A N 1
ATOM 810 C CA . ILE A 1 101 ? -2.364 14.598 -5.293 1.00 86.69 101 ILE A CA 1
ATOM 811 C C . ILE A 1 101 ? -2.097 15.926 -4.562 1.00 86.69 101 ILE A C 1
ATOM 813 O O . ILE A 1 101 ? -1.223 15.979 -3.695 1.00 86.69 101 ILE A O 1
ATOM 817 N N . PRO A 1 102 ? -2.831 17.017 -4.861 1.00 87.56 102 PRO A N 1
ATOM 818 C CA . PRO A 1 102 ? -2.627 18.292 -4.174 1.00 87.56 102 PRO A CA 1
ATOM 819 C C . PRO A 1 102 ? -2.976 18.216 -2.680 1.00 87.56 102 PRO A C 1
ATOM 821 O O . PRO A 1 102 ? -4.003 17.649 -2.310 1.00 87.56 102 PRO A O 1
ATOM 824 N N . GLU A 1 103 ? -2.199 18.876 -1.813 1.00 87.06 103 GLU A N 1
ATOM 825 C CA . GLU A 1 103 ? -2.440 18.890 -0.352 1.00 87.06 103 GLU A CA 1
ATOM 826 C C . GLU A 1 103 ? -3.801 19.491 0.050 1.00 87.06 103 GLU A C 1
ATOM 828 O O . GLU A 1 103 ? -4.346 19.190 1.110 1.00 87.06 103 GLU A O 1
ATOM 833 N N . VAL A 1 104 ? -4.381 20.330 -0.813 1.00 87.19 104 VAL A N 1
ATOM 834 C CA . VAL A 1 104 ? -5.702 20.944 -0.607 1.00 87.19 104 VAL A CA 1
ATOM 835 C C . VAL A 1 104 ? -6.866 19.991 -0.887 1.00 87.19 104 VAL A C 1
ATOM 837 O O . VAL A 1 104 ? -8.027 20.366 -0.695 1.00 87.19 104 VAL A O 1
ATOM 840 N N . THR A 1 105 ? -6.597 18.778 -1.354 1.00 83.94 105 THR A N 1
ATOM 841 C CA . THR A 1 105 ? -7.648 17.797 -1.615 1.00 83.94 105 THR A CA 1
ATOM 842 C C . THR A 1 105 ? -8.170 17.175 -0.312 1.00 83.94 105 THR A C 1
ATOM 844 O O . THR A 1 105 ? -7.433 17.086 0.678 1.00 83.94 105 THR A O 1
ATOM 847 N N . PRO A 1 106 ? -9.453 16.766 -0.260 1.00 81.88 106 PRO A N 1
ATOM 848 C CA . PRO A 1 106 ? -9.993 16.003 0.866 1.00 81.88 106 PRO A CA 1
ATOM 849 C C . PRO A 1 106 ? -9.171 14.753 1.201 1.00 81.88 106 PRO A C 1
ATOM 851 O O . PRO A 1 106 ? -9.013 14.425 2.372 1.00 81.88 106 PRO A O 1
ATOM 854 N N . GLU A 1 107 ? -8.616 14.091 0.191 1.00 79.94 107 GLU A N 1
ATOM 855 C CA . GLU A 1 107 ? -7.849 12.854 0.302 1.00 79.94 107 GLU A CA 1
ATOM 856 C C . GLU A 1 107 ? -6.495 13.086 0.980 1.00 79.94 107 GLU A C 1
ATOM 858 O O . GLU A 1 107 ? -6.134 12.361 1.909 1.00 79.94 107 GLU A O 1
ATOM 863 N N . ALA A 1 108 ? -5.777 14.140 0.577 1.00 85.56 108 ALA A N 1
ATOM 864 C CA . ALA A 1 108 ? -4.529 14.534 1.223 1.00 85.56 108 ALA A CA 1
ATOM 865 C C . ALA A 1 108 ? -4.740 14.893 2.701 1.00 85.56 108 ALA A C 1
ATOM 867 O O . ALA A 1 108 ? -4.014 14.406 3.570 1.00 85.56 108 ALA A O 1
ATOM 868 N N . ARG A 1 109 ? -5.775 15.691 3.007 1.00 85.88 109 ARG A N 1
ATOM 869 C CA . ARG A 1 109 ? -6.147 16.005 4.398 1.00 85.88 109 ARG A CA 1
ATOM 870 C C . ARG A 1 109 ? -6.521 14.754 5.187 1.00 85.88 109 ARG A C 1
ATOM 872 O O . ARG A 1 109 ? -6.074 14.602 6.321 1.00 85.88 109 ARG A O 1
ATOM 879 N N . ALA A 1 110 ? -7.277 13.843 4.575 1.00 83.44 110 ALA A N 1
ATOM 880 C CA . ALA A 1 110 ? -7.665 12.590 5.205 1.00 83.44 110 ALA A CA 1
ATOM 881 C C . ALA A 1 110 ? -6.452 11.721 5.560 1.00 83.44 110 ALA A C 1
ATOM 883 O O . ALA A 1 110 ? -6.482 11.085 6.609 1.00 83.44 110 ALA A O 1
ATOM 884 N N . TRP A 1 111 ? -5.377 11.723 4.759 1.00 89.56 111 TRP A N 1
ATOM 885 C CA . TRP A 1 111 ? -4.141 11.020 5.124 1.00 89.56 111 TRP A CA 1
ATOM 886 C C . TRP A 1 111 ? -3.529 11.601 6.401 1.00 89.56 111 TRP A C 1
ATOM 888 O O . TRP A 1 111 ? -3.279 10.857 7.351 1.00 89.56 111 TRP A O 1
ATOM 898 N N . PHE A 1 112 ? -3.348 12.925 6.467 1.00 88.44 112 PHE A N 1
ATOM 899 C CA . PHE A 1 112 ? -2.789 13.583 7.653 1.00 88.44 112 PHE A CA 1
ATOM 900 C C . PHE A 1 112 ? -3.626 13.331 8.912 1.00 88.44 112 PHE A C 1
ATOM 902 O O . PHE A 1 112 ? -3.078 12.985 9.957 1.00 88.44 112 PHE A O 1
ATOM 909 N N . GLU A 1 113 ? -4.949 13.449 8.811 1.00 85.56 113 GLU A N 1
ATOM 910 C CA . GLU A 1 113 ? -5.856 13.166 9.927 1.00 85.56 113 GLU A CA 1
ATOM 911 C C . GLU A 1 113 ? -5.821 11.687 10.337 1.00 85.56 113 GLU A C 1
ATOM 913 O O . GLU A 1 113 ? -5.877 11.363 11.527 1.00 85.56 113 GLU A O 1
ATOM 918 N N . LEU A 1 114 ? -5.733 10.775 9.362 1.00 86.88 114 LEU A N 1
ATOM 919 C CA . LEU A 1 114 ? -5.707 9.340 9.616 1.00 86.88 114 LEU A CA 1
ATOM 920 C C . LEU A 1 114 ? -4.476 8.960 10.438 1.00 86.88 114 LEU A C 1
ATOM 922 O O . LEU A 1 114 ? -4.629 8.267 11.441 1.00 86.88 114 LEU A O 1
ATOM 926 N N . VAL A 1 115 ? -3.278 9.425 10.069 1.00 86.50 115 VAL A N 1
ATOM 927 C CA . VAL A 1 115 ? -2.048 9.052 10.791 1.00 86.50 115 VAL A CA 1
ATOM 928 C C . VAL A 1 115 ? -2.023 9.566 12.227 1.00 86.50 115 VAL A C 1
ATOM 930 O O . VAL A 1 115 ? -1.609 8.834 13.131 1.00 86.50 115 VAL A O 1
ATOM 933 N N . GLU A 1 116 ? -2.543 10.772 12.463 1.00 85.06 116 GLU A N 1
ATOM 934 C CA . GLU A 1 116 ? -2.677 11.331 13.811 1.00 85.06 116 GLU A CA 1
ATOM 935 C C . GLU A 1 116 ? -3.641 10.497 14.664 1.00 85.06 116 GLU A C 1
ATOM 937 O O . GLU A 1 116 ? -3.321 10.112 15.794 1.00 85.06 116 GLU A O 1
ATOM 942 N N . ARG A 1 117 ? -4.809 10.147 14.112 1.00 84.94 117 ARG A N 1
ATOM 943 C CA . ARG A 1 117 ? -5.821 9.362 14.833 1.00 84.94 117 ARG A CA 1
ATOM 944 C C . ARG A 1 117 ? -5.390 7.916 15.049 1.00 84.94 117 ARG A C 1
ATOM 946 O O . ARG A 1 117 ? -5.614 7.379 16.132 1.00 84.94 117 ARG A O 1
ATOM 953 N N . LEU A 1 118 ? -4.750 7.292 14.062 1.00 84.88 118 LEU A N 1
ATOM 954 C CA . LEU A 1 118 ? -4.273 5.914 14.146 1.00 84.88 118 LEU A CA 1
ATOM 955 C C . LEU A 1 118 ? -3.320 5.714 15.323 1.00 84.88 118 LEU A C 1
ATOM 957 O O . LEU A 1 118 ? -3.403 4.688 15.988 1.00 84.88 118 LEU A O 1
ATOM 961 N N . HIS A 1 119 ? -2.453 6.686 15.620 1.00 81.31 119 HIS A N 1
ATOM 962 C CA . HIS A 1 119 ? -1.610 6.628 16.815 1.00 81.31 119 HIS A CA 1
ATOM 963 C C . HIS A 1 119 ? -2.453 6.545 18.091 1.00 81.31 119 HIS A C 1
ATOM 965 O O . HIS A 1 119 ? -2.286 5.628 18.889 1.00 81.31 119 HIS A O 1
ATOM 971 N N . GLY A 1 120 ? -3.439 7.429 18.244 1.00 80.94 120 GLY A N 1
ATOM 972 C CA . GLY A 1 120 ? -4.327 7.406 19.405 1.00 80.94 120 GLY A CA 1
ATOM 973 C C . GLY A 1 120 ? -5.104 6.094 19.553 1.00 80.94 120 GLY A C 1
ATOM 974 O O . GLY A 1 120 ? -5.241 5.599 20.672 1.00 80.94 120 GLY A O 1
ATOM 975 N N . PHE A 1 121 ? -5.599 5.522 18.450 1.00 81.31 121 PHE A N 1
ATOM 976 C CA . PHE A 1 121 ? -6.377 4.276 18.457 1.00 81.31 121 PHE A CA 1
ATOM 977 C C . PHE A 1 121 ? -5.522 3.023 18.685 1.00 81.31 121 PHE A C 1
ATOM 979 O O . PHE A 1 121 ? -5.942 2.119 19.409 1.00 81.31 121 PHE A O 1
ATOM 986 N N . ALA A 1 122 ? -4.312 3.000 18.128 1.00 79.56 122 ALA A N 1
ATOM 987 C CA . ALA A 1 12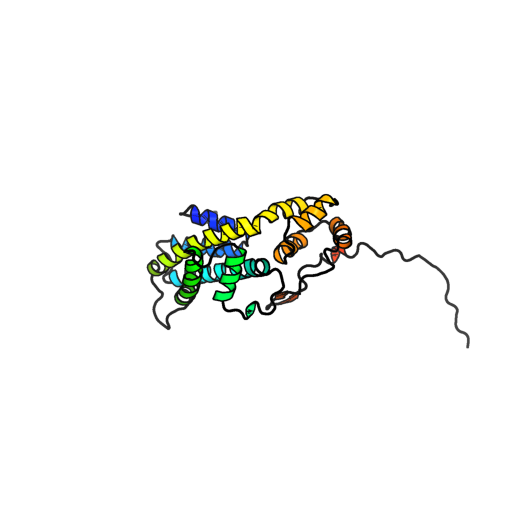2 ? -3.364 1.905 18.277 1.00 79.56 122 ALA A CA 1
ATOM 988 C C . ALA A 1 122 ? -2.661 1.902 19.637 1.00 79.56 122 ALA A C 1
ATOM 990 O O . ALA A 1 122 ? -1.990 0.946 19.963 1.00 79.56 122 ALA A O 1
ATOM 991 N N . HIS A 1 123 ? -2.809 2.916 20.484 1.00 82.88 123 HIS A N 1
ATOM 992 C CA . HIS A 1 123 ? -2.276 2.855 21.844 1.00 82.88 123 HIS A CA 1
ATOM 993 C C . HIS A 1 123 ? -3.413 2.828 22.867 1.00 82.88 123 HIS A C 1
ATOM 995 O O . HIS A 1 123 ? -4.431 3.517 22.737 1.00 82.88 123 HIS A O 1
ATOM 1001 N N . ARG A 1 124 ? -3.249 1.985 23.892 1.00 77.06 124 ARG A N 1
ATOM 1002 C CA . ARG A 1 124 ? -4.177 1.924 25.025 1.00 77.06 124 ARG A CA 1
ATOM 1003 C C . ARG A 1 124 ? -4.082 3.199 25.861 1.00 77.06 124 ARG A C 1
ATOM 1005 O O . ARG A 1 124 ? -3.002 3.776 26.002 1.00 77.06 124 ARG A O 1
ATOM 1012 N N . ARG A 1 125 ? -5.194 3.606 26.471 1.00 78.00 125 ARG A N 1
ATOM 1013 C CA . ARG A 1 125 ? -5.219 4.691 27.460 1.00 78.00 125 ARG A CA 1
ATOM 1014 C C . ARG A 1 125 ? -4.928 4.118 28.846 1.00 78.00 125 ARG A C 1
ATOM 1016 O O . ARG A 1 125 ? -5.830 3.706 29.560 1.00 78.00 125 ARG A O 1
ATOM 1023 N N . GLY A 1 126 ? -3.650 4.033 29.209 1.00 78.94 126 GLY A N 1
ATOM 1024 C CA . GLY A 1 126 ? -3.248 3.522 30.524 1.00 78.94 126 GLY A CA 1
ATOM 1025 C C . GLY A 1 126 ? -3.795 2.115 30.806 1.00 78.94 126 GLY A C 1
ATOM 1026 O O . GLY A 1 126 ? -3.497 1.180 30.063 1.00 78.94 126 GLY A O 1
ATOM 1027 N N . LEU A 1 127 ? -4.571 1.982 31.886 1.00 83.88 127 LEU A N 1
ATOM 1028 C CA . LEU A 1 127 ? -5.219 0.736 32.325 1.00 83.88 127 LEU A CA 1
ATOM 1029 C C . LEU A 1 127 ? -6.725 0.689 31.999 1.00 83.88 127 LEU A C 1
ATOM 1031 O O . LEU A 1 127 ? -7.436 -0.160 32.529 1.00 83.88 127 LEU A O 1
ATOM 1035 N N . GLU A 1 128 ? -7.223 1.610 31.170 1.00 85.25 128 GLU A N 1
ATOM 1036 C CA . GLU A 1 128 ? -8.628 1.637 30.754 1.00 85.25 128 GLU A CA 1
ATOM 1037 C C . GLU A 1 128 ? -8.995 0.426 29.882 1.00 85.25 128 GLU A C 1
ATOM 1039 O O . GLU A 1 128 ? -8.138 -0.212 29.259 1.00 85.25 128 GLU A O 1
ATOM 1044 N N . ALA A 1 129 ? -10.297 0.141 29.808 1.00 84.50 129 ALA A N 1
ATOM 1045 C CA . ALA A 1 129 ? -10.837 -0.862 28.901 1.00 84.50 129 ALA A CA 1
ATOM 1046 C C . ALA A 1 129 ? -10.566 -0.497 27.422 1.00 84.50 129 ALA A C 1
ATOM 1048 O O . ALA A 1 129 ? -10.421 0.686 27.085 1.00 84.50 129 ALA A O 1
ATOM 1049 N N . PRO A 1 130 ? -10.514 -1.489 26.513 1.00 85.38 130 PRO A N 1
ATOM 1050 C CA . PRO A 1 130 ? -10.413 -1.229 25.082 1.00 85.38 130 PRO A CA 1
ATOM 1051 C C . PRO A 1 130 ? -11.556 -0.349 24.564 1.00 85.38 130 PRO A C 1
ATOM 1053 O O . PRO A 1 130 ? -12.687 -0.420 25.042 1.00 85.38 130 PRO A O 1
ATOM 1056 N N . ARG A 1 131 ? -11.266 0.468 23.545 1.00 86.25 131 ARG A N 1
ATOM 1057 C CA . ARG A 1 131 ? -12.296 1.293 22.901 1.00 86.25 131 ARG A CA 1
ATOM 1058 C C . ARG A 1 131 ? -13.327 0.402 22.195 1.00 86.25 131 ARG A C 1
ATOM 1060 O O . ARG A 1 131 ? -12.907 -0.494 21.459 1.00 86.25 131 ARG A O 1
ATOM 1067 N N . PRO A 1 132 ? -14.634 0.694 22.308 1.00 83.62 132 PRO A N 1
ATOM 1068 C CA . PRO A 1 132 ? -15.683 -0.030 21.599 1.00 83.62 132 PRO A CA 1
ATOM 1069 C C . PRO A 1 132 ? -15.423 -0.120 20.085 1.00 83.62 132 PRO A C 1
ATOM 1071 O O . PRO A 1 132 ? -14.987 0.877 19.500 1.00 83.62 132 PRO A O 1
ATOM 1074 N N . PRO A 1 133 ? -15.742 -1.249 19.420 1.00 81.06 133 PRO A N 1
ATOM 1075 C CA . PRO A 1 133 ? -15.587 -1.408 17.966 1.00 81.06 133 PRO A CA 1
ATOM 1076 C C . PRO A 1 133 ? -16.289 -0.321 17.134 1.00 81.06 133 PRO A C 1
ATOM 1078 O O . PRO A 1 133 ? -15.814 0.072 16.071 1.00 81.06 133 PRO A O 1
ATOM 1081 N N . ALA A 1 134 ? -17.397 0.231 17.636 1.00 81.25 134 ALA A N 1
ATOM 1082 C CA . ALA A 1 134 ? -18.107 1.324 16.975 1.00 81.25 134 ALA A CA 1
ATOM 1083 C C . ALA A 1 134 ? -17.235 2.584 16.792 1.00 81.25 134 ALA A C 1
ATOM 1085 O O . ALA A 1 134 ? -17.370 3.282 15.789 1.00 81.25 134 ALA A O 1
ATOM 1086 N N . GLU A 1 135 ? -16.298 2.859 17.710 1.00 82.75 135 GLU A N 1
ATOM 1087 C CA . GLU A 1 135 ? -15.432 4.043 17.623 1.00 82.75 135 GLU A CA 1
ATOM 1088 C C . GLU A 1 135 ? -14.401 3.946 16.491 1.00 82.75 135 GLU A C 1
ATOM 1090 O O . GLU A 1 135 ? -14.002 4.973 15.934 1.00 82.75 135 GLU A O 1
ATOM 1095 N N . VAL A 1 136 ? -13.966 2.733 16.123 1.00 88.06 136 VAL A N 1
ATOM 1096 C CA . VAL A 1 136 ? -13.021 2.542 15.010 1.00 88.06 136 VAL A CA 1
ATOM 1097 C C . VAL A 1 136 ? -13.720 2.562 13.649 1.00 88.06 136 VAL A C 1
ATOM 1099 O O . VAL A 1 136 ? -13.055 2.715 12.629 1.00 88.06 136 VAL A O 1
ATOM 1102 N N . HIS A 1 137 ? -15.054 2.476 13.599 1.00 89.00 137 HIS A N 1
ATOM 1103 C CA . HIS A 1 137 ? -15.797 2.375 12.341 1.00 89.00 137 HIS A CA 1
ATOM 1104 C C . HIS A 1 137 ? -15.578 3.586 11.422 1.00 89.00 137 HIS A C 1
ATOM 1106 O O . HIS A 1 137 ? -15.276 3.427 10.240 1.00 89.00 137 HIS A O 1
ATOM 1112 N N . GLU A 1 138 ? -15.635 4.805 11.964 1.00 86.50 138 GLU A N 1
ATOM 1113 C CA . GLU A 1 138 ? -15.313 6.009 11.188 1.00 86.50 138 GLU A CA 1
ATOM 1114 C C . GLU A 1 138 ? -13.869 6.004 10.674 1.00 86.50 138 GLU A C 1
ATOM 1116 O O . GLU A 1 138 ? -13.607 6.380 9.529 1.00 86.50 138 GLU A O 1
ATOM 1121 N N . LEU A 1 139 ? -12.925 5.576 11.518 1.00 87.88 139 LEU A N 1
ATOM 1122 C CA . LEU A 1 139 ? -11.512 5.494 11.157 1.00 87.88 139 LEU A CA 1
ATOM 1123 C C . LEU A 1 139 ? -11.301 4.489 10.019 1.00 87.88 139 LEU A C 1
ATOM 1125 O O . LEU A 1 139 ? -10.594 4.782 9.058 1.00 87.88 139 LEU A O 1
ATOM 1129 N N . TRP A 1 140 ? -11.973 3.341 10.097 1.00 92.62 140 TRP A N 1
ATOM 1130 C CA . TRP A 1 140 ? -11.963 2.284 9.093 1.00 92.62 140 TRP A CA 1
ATOM 1131 C C . TRP A 1 140 ? -12.523 2.745 7.743 1.00 92.62 140 TRP A C 1
ATOM 1133 O O . TRP A 1 140 ? -11.933 2.469 6.695 1.00 92.62 140 TRP A O 1
ATOM 1143 N N . LEU A 1 141 ? -13.641 3.475 7.740 1.00 90.31 141 LEU A N 1
ATOM 1144 C CA . LEU A 1 141 ? -14.212 4.031 6.510 1.00 90.31 141 LEU A CA 1
ATOM 1145 C C . LEU A 1 141 ? -13.258 5.041 5.859 1.00 90.31 141 LEU A C 1
ATOM 1147 O O . LEU A 1 141 ? -13.014 4.969 4.653 1.00 90.31 141 LEU A O 1
ATOM 1151 N N . ARG A 1 142 ? -12.669 5.942 6.655 1.00 87.50 142 ARG A N 1
ATOM 1152 C CA . ARG A 1 142 ? -11.685 6.923 6.165 1.00 87.50 142 ARG A CA 1
ATOM 1153 C C . ARG A 1 142 ? -10.425 6.250 5.622 1.00 87.50 142 ARG A C 1
ATOM 1155 O O . ARG A 1 142 ? -9.938 6.650 4.567 1.00 87.50 142 ARG A O 1
ATOM 1162 N N . ALA A 1 143 ? -9.937 5.206 6.289 1.00 91.50 143 ALA A N 1
ATOM 1163 C CA . ALA A 1 143 ? -8.774 4.452 5.838 1.00 91.50 143 ALA A CA 1
ATOM 1164 C C . ALA A 1 143 ? -9.008 3.793 4.471 1.00 91.50 143 ALA A C 1
ATOM 1166 O O . ALA A 1 143 ? -8.159 3.897 3.594 1.00 91.50 143 ALA A O 1
ATOM 1167 N N . GLN A 1 144 ? -10.176 3.185 4.242 1.00 93.00 144 GLN A N 1
ATOM 1168 C CA . GLN A 1 144 ? -10.507 2.591 2.939 1.00 93.00 144 GLN A CA 1
ATOM 1169 C C . GLN A 1 144 ? -10.583 3.634 1.815 1.00 93.00 144 GLN A C 1
ATOM 1171 O O . GLN A 1 144 ? -10.139 3.362 0.699 1.00 93.00 144 GLN A O 1
ATOM 1176 N N . ILE A 1 145 ? -11.123 4.828 2.096 1.00 88.75 145 ILE A N 1
ATOM 1177 C CA . ILE A 1 145 ? -11.146 5.938 1.128 1.00 88.75 145 ILE A CA 1
ATOM 1178 C C . ILE A 1 145 ? -9.718 6.351 0.770 1.00 88.75 145 ILE A C 1
ATOM 1180 O O . ILE A 1 145 ? -9.398 6.460 -0.414 1.00 88.75 145 ILE A O 1
ATOM 1184 N N . LEU A 1 146 ? -8.860 6.527 1.778 1.00 88.44 146 LEU A N 1
ATOM 1185 C CA . LEU A 1 146 ? -7.459 6.868 1.563 1.00 88.44 146 LEU A CA 1
ATOM 1186 C C . LEU A 1 146 ? -6.746 5.797 0.735 1.00 88.44 146 LEU A C 1
ATOM 1188 O O . LEU A 1 146 ? -6.150 6.124 -0.287 1.00 88.44 146 LEU A O 1
ATOM 1192 N N . LEU A 1 147 ? -6.831 4.528 1.149 1.00 91.75 147 LEU A N 1
ATOM 1193 C CA . LEU A 1 147 ? -6.173 3.414 0.465 1.00 91.75 147 LEU A CA 1
ATOM 1194 C C . LEU A 1 147 ? -6.578 3.359 -1.004 1.00 91.75 147 LEU A C 1
ATOM 1196 O O . LEU A 1 147 ? -5.710 3.277 -1.862 1.00 91.75 147 LEU A O 1
ATOM 1200 N N . LYS A 1 148 ? -7.871 3.506 -1.310 1.00 90.12 148 LYS A N 1
ATOM 1201 C CA . LYS A 1 148 ? -8.349 3.556 -2.696 1.00 90.12 148 LYS A CA 1
ATOM 1202 C C . LYS A 1 148 ? -7.656 4.654 -3.512 1.00 90.12 148 LYS A C 1
ATOM 1204 O O . LYS A 1 148 ? -7.301 4.422 -4.662 1.00 90.12 148 LYS A O 1
ATOM 1209 N N . VAL A 1 149 ? -7.496 5.852 -2.953 1.00 87.25 149 VAL A N 1
ATOM 1210 C CA . VAL A 1 149 ? -6.908 6.997 -3.670 1.00 87.25 149 VAL A CA 1
ATOM 1211 C C . VAL A 1 149 ? -5.404 6.817 -3.838 1.00 87.25 149 VAL A C 1
ATOM 1213 O O . VAL A 1 149 ? -4.878 7.029 -4.928 1.00 87.25 149 VAL A O 1
ATOM 1216 N N . VAL A 1 150 ? -4.717 6.401 -2.775 1.00 88.06 150 VAL A N 1
ATOM 1217 C CA . VAL A 1 150 ? -3.268 6.183 -2.788 1.00 88.06 150 VAL A CA 1
ATOM 1218 C C . VAL A 1 150 ? -2.905 5.047 -3.732 1.00 88.06 150 VAL A C 1
ATOM 1220 O O . VAL A 1 150 ? -1.990 5.207 -4.533 1.00 88.06 150 VAL A O 1
ATOM 1223 N N . LEU A 1 151 ? -3.640 3.935 -3.693 1.00 88.44 151 LEU A N 1
ATOM 1224 C CA . LEU A 1 151 ? -3.417 2.799 -4.584 1.00 88.44 151 LEU A CA 1
ATOM 1225 C C . LEU A 1 151 ? -3.778 3.134 -6.033 1.00 88.44 151 LEU A C 1
ATOM 1227 O O . LEU A 1 151 ? -3.055 2.722 -6.933 1.00 88.44 151 LEU A O 1
ATOM 1231 N N . ALA A 1 152 ? -4.812 3.946 -6.278 1.00 86.06 152 ALA A N 1
ATOM 1232 C CA . ALA A 1 152 ? -5.096 4.451 -7.621 1.00 86.06 152 ALA A CA 1
ATOM 1233 C C . ALA A 1 152 ? -3.954 5.334 -8.146 1.00 86.06 152 ALA A C 1
ATOM 1235 O O . ALA A 1 152 ? -3.454 5.088 -9.239 1.00 86.06 152 ALA A O 1
ATOM 1236 N N . GLY A 1 153 ? -3.480 6.299 -7.351 1.00 82.88 153 GLY A N 1
ATOM 1237 C CA . GLY A 1 153 ? -2.327 7.121 -7.720 1.00 82.88 153 GLY A CA 1
ATOM 1238 C C . GLY A 1 153 ? -1.067 6.278 -7.927 1.00 82.88 153 GLY A C 1
ATOM 1239 O O . GLY A 1 153 ? -0.329 6.485 -8.885 1.00 82.88 153 GLY A O 1
ATOM 1240 N N . MET A 1 154 ? -0.843 5.280 -7.069 1.00 81.44 154 MET A N 1
ATOM 1241 C CA . MET A 1 154 ? 0.270 4.346 -7.199 1.00 81.44 154 MET A CA 1
ATOM 1242 C C . MET A 1 154 ? 0.130 3.499 -8.458 1.00 81.44 154 MET A C 1
ATOM 1244 O O . MET A 1 154 ? 1.117 3.283 -9.144 1.00 81.44 154 MET A O 1
ATOM 1248 N N . ARG A 1 155 ? -1.068 3.049 -8.825 1.00 80.50 155 ARG A N 1
ATOM 1249 C CA . ARG A 1 155 ? -1.283 2.333 -10.082 1.00 80.50 155 ARG A CA 1
ATOM 1250 C C . ARG A 1 155 ? -0.955 3.219 -11.274 1.00 80.50 155 ARG A C 1
ATOM 1252 O O . ARG A 1 155 ? -0.107 2.864 -12.091 1.00 80.50 155 ARG A O 1
ATOM 1259 N N . ASP A 1 156 ? -1.588 4.383 -11.324 1.00 79.19 156 ASP A N 1
ATOM 1260 C CA . ASP A 1 156 ? -1.552 5.279 -12.475 1.00 79.19 156 ASP A CA 1
ATOM 1261 C C . ASP A 1 156 ? -0.164 5.910 -12.661 1.00 79.19 156 ASP A C 1
ATOM 1263 O O . ASP A 1 156 ? 0.264 6.193 -13.784 1.00 79.19 156 ASP A O 1
ATOM 1267 N N . ARG A 1 157 ? 0.568 6.108 -11.561 1.00 74.06 157 ARG A N 1
ATOM 1268 C CA . ARG A 1 157 ? 1.899 6.706 -11.585 1.00 74.06 157 ARG A CA 1
ATOM 1269 C C . ARG A 1 157 ? 3.023 5.697 -11.491 1.00 74.06 157 ARG A C 1
ATOM 1271 O O . ARG A 1 157 ? 4.080 6.017 -12.014 1.00 74.06 157 ARG A O 1
ATOM 1278 N N . PHE A 1 158 ? 2.808 4.546 -10.848 1.00 70.31 158 PHE A N 1
ATOM 1279 C CA . PHE A 1 158 ? 3.867 3.616 -10.451 1.00 70.31 158 PHE A CA 1
ATOM 1280 C C . PHE A 1 158 ? 3.676 2.141 -10.816 1.00 70.31 158 PHE A C 1
ATOM 1282 O O . PHE A 1 158 ? 4.665 1.419 -10.831 1.00 70.31 158 PHE A O 1
ATOM 1289 N N . LEU A 1 159 ? 2.471 1.646 -11.118 1.00 69.62 159 LEU A N 1
ATOM 1290 C CA . LEU A 1 159 ? 2.316 0.234 -11.507 1.00 69.62 159 LEU A CA 1
ATOM 1291 C C . LEU A 1 159 ? 2.329 0.012 -13.024 1.00 69.62 159 LEU A C 1
ATOM 1293 O O . LEU A 1 159 ? 2.529 -1.113 -13.481 1.00 69.62 159 LEU A O 1
ATOM 1297 N N . ASN A 1 160 ? 2.176 1.075 -13.816 1.00 73.56 160 ASN A N 1
ATOM 1298 C CA . ASN A 1 160 ? 2.054 0.989 -15.275 1.00 73.56 160 ASN A CA 1
ATOM 1299 C C . ASN A 1 160 ? 3.284 0.404 -15.994 1.00 73.56 160 ASN A C 1
ATOM 1301 O O . ASN A 1 160 ? 3.174 -0.029 -17.139 1.00 73.56 160 ASN A O 1
ATOM 1305 N N . TRP A 1 161 ? 4.445 0.348 -15.340 1.00 76.69 161 TRP A N 1
ATOM 1306 C CA . TRP A 1 161 ? 5.653 -0.263 -15.901 1.00 76.69 161 TRP A CA 1
ATOM 1307 C C . TRP A 1 161 ? 5.895 -1.708 -15.472 1.00 76.69 161 TRP A C 1
ATOM 1309 O O . TRP A 1 161 ? 6.743 -2.344 -16.087 1.00 76.69 161 TRP A O 1
ATOM 1319 N N . PHE A 1 162 ? 5.190 -2.269 -14.481 1.00 78.62 162 PHE A N 1
ATOM 1320 C CA . PHE A 1 162 ? 5.373 -3.694 -14.155 1.00 78.62 162 PHE A CA 1
ATOM 1321 C C . PHE A 1 162 ? 5.017 -4.613 -15.328 1.00 78.62 162 PHE A C 1
ATOM 1323 O O . PHE A 1 162 ? 5.831 -5.477 -15.630 1.00 78.62 162 PHE A O 1
ATOM 1330 N N . PRO A 1 163 ? 3.931 -4.378 -16.095 1.00 83.56 163 PRO A N 1
ATOM 1331 C CA . PRO A 1 163 ? 3.678 -5.153 -17.310 1.00 83.56 163 PRO A CA 1
ATOM 1332 C C . PRO A 1 163 ? 4.799 -5.030 -18.352 1.00 83.56 163 PRO A C 1
ATOM 1334 O O . PRO A 1 163 ? 5.084 -5.984 -19.071 1.00 83.56 163 PRO A O 1
ATOM 1337 N N . ILE A 1 164 ? 5.455 -3.865 -18.427 1.00 85.62 164 ILE A N 1
ATOM 1338 C CA . ILE A 1 164 ? 6.616 -3.652 -19.301 1.00 85.62 164 ILE A CA 1
ATOM 1339 C C . ILE A 1 164 ? 7.801 -4.477 -18.790 1.00 85.62 164 ILE A C 1
ATOM 1341 O O . ILE A 1 164 ? 8.447 -5.164 -19.575 1.00 85.62 164 ILE A O 1
ATOM 1345 N N . LEU A 1 165 ? 8.076 -4.437 -17.484 1.00 87.38 165 LEU A N 1
ATOM 1346 C CA . LEU A 1 165 ? 9.139 -5.219 -16.855 1.00 87.38 165 LEU A CA 1
ATOM 1347 C C . LEU A 1 165 ? 8.910 -6.722 -17.030 1.00 87.38 165 LEU A C 1
ATOM 1349 O O . LEU A 1 165 ? 9.842 -7.422 -17.413 1.00 87.38 165 LEU A O 1
ATOM 1353 N N . ASP A 1 166 ? 7.687 -7.201 -16.823 1.00 88.19 166 ASP A N 1
ATOM 1354 C CA . ASP A 1 166 ? 7.324 -8.605 -17.004 1.00 88.19 166 ASP A CA 1
ATOM 1355 C C . ASP A 1 166 ? 7.486 -9.043 -18.467 1.00 88.19 166 ASP A C 1
ATOM 1357 O O . ASP A 1 166 ? 8.125 -10.064 -18.723 1.00 88.19 166 ASP A O 1
ATOM 1361 N N . ASP A 1 167 ? 7.005 -8.253 -19.441 1.00 91.06 167 ASP A N 1
ATOM 1362 C CA . ASP A 1 167 ? 7.223 -8.515 -20.878 1.00 91.06 167 ASP A CA 1
ATOM 1363 C C . ASP A 1 167 ? 8.719 -8.595 -21.214 1.00 91.06 167 ASP A C 1
ATOM 1365 O O . ASP A 1 167 ? 9.153 -9.526 -21.898 1.00 91.06 167 ASP A O 1
ATOM 1369 N N . LEU A 1 168 ? 9.531 -7.668 -20.696 1.00 91.62 168 LEU A N 1
ATOM 1370 C CA . LEU A 1 168 ? 10.980 -7.682 -20.900 1.00 91.62 168 LEU A CA 1
ATOM 1371 C C . LEU A 1 168 ? 11.624 -8.925 -20.267 1.00 91.62 168 LEU A C 1
ATOM 1373 O O . LEU A 1 168 ? 12.437 -9.582 -20.916 1.00 91.62 168 LEU A O 1
ATOM 1377 N N . LEU A 1 169 ? 11.220 -9.310 -19.054 1.00 91.00 169 LEU A N 1
ATOM 1378 C CA . LEU A 1 169 ? 11.729 -10.499 -18.361 1.00 91.00 169 LEU A CA 1
ATOM 1379 C C . LEU A 1 169 ? 11.409 -11.809 -19.097 1.00 91.00 169 LEU A C 1
ATOM 1381 O O . LEU A 1 169 ? 12.125 -12.796 -18.919 1.00 91.00 169 LEU A O 1
ATOM 1385 N N . THR A 1 170 ? 10.401 -11.839 -19.977 1.00 92.88 170 THR A N 1
ATOM 1386 C CA . THR A 1 170 ? 10.141 -13.018 -20.823 1.00 92.88 170 THR A CA 1
ATOM 1387 C C . THR A 1 170 ? 11.177 -13.220 -21.936 1.00 92.88 170 THR A C 1
ATOM 1389 O O . THR A 1 170 ? 11.285 -14.326 -22.468 1.00 92.88 170 THR A O 1
ATOM 1392 N N . ARG A 1 171 ? 11.963 -12.195 -22.302 1.00 90.88 171 ARG A N 1
ATOM 1393 C CA . ARG A 1 171 ? 12.861 -12.238 -23.470 1.00 90.88 171 ARG A CA 1
ATOM 1394 C C . ARG A 1 171 ? 14.176 -12.954 -23.132 1.00 90.88 171 ARG A C 1
ATOM 1396 O O . ARG A 1 171 ? 14.968 -12.389 -22.381 1.00 90.88 171 ARG A O 1
ATOM 1403 N N . PRO A 1 172 ? 14.475 -14.133 -23.717 1.00 87.56 172 PRO A N 1
ATOM 1404 C CA . PRO A 1 172 ? 15.737 -14.845 -23.479 1.00 87.56 172 PRO A CA 1
ATOM 1405 C C . PRO A 1 172 ? 16.958 -14.054 -23.960 1.00 87.56 172 PRO A C 1
ATOM 1407 O O . PRO A 1 172 ? 17.991 -14.046 -23.304 1.00 87.56 172 PRO A O 1
ATOM 1410 N N . HIS A 1 173 ? 16.829 -13.327 -25.071 1.00 90.62 173 HIS A N 1
ATOM 1411 C CA . HIS A 1 173 ? 17.897 -12.496 -25.619 1.00 90.62 173 HIS A CA 1
ATOM 1412 C C . HIS A 1 173 ? 17.374 -11.075 -25.852 1.00 90.62 173 HIS A C 1
ATOM 1414 O O . HIS A 1 173 ? 16.508 -10.901 -26.714 1.00 90.62 173 HIS A O 1
ATOM 1420 N N . PRO A 1 174 ? 17.862 -10.057 -25.118 1.00 91.00 174 PRO A N 1
ATOM 1421 C CA . PRO A 1 174 ? 17.402 -8.694 -25.327 1.00 91.00 174 PRO A CA 1
ATOM 1422 C C . PRO A 1 174 ? 17.948 -8.124 -26.629 1.00 91.00 174 PRO A C 1
ATOM 1424 O O . PRO A 1 174 ? 19.126 -8.265 -26.971 1.00 91.00 174 PRO A O 1
ATOM 1427 N N . THR A 1 175 ? 17.094 -7.396 -27.330 1.00 92.56 175 THR A N 1
ATOM 1428 C CA . THR A 1 175 ? 17.473 -6.590 -28.485 1.00 92.56 175 THR A CA 1
ATOM 1429 C C . THR A 1 175 ? 17.841 -5.165 -28.063 1.00 92.56 175 THR A C 1
ATOM 1431 O O . THR A 1 175 ? 17.530 -4.698 -26.966 1.00 92.56 175 THR A O 1
ATOM 1434 N N . ASN A 1 176 ? 18.449 -4.402 -28.975 1.00 88.00 176 ASN A N 1
ATOM 1435 C CA . ASN A 1 176 ? 18.662 -2.965 -28.763 1.00 88.00 176 ASN A CA 1
ATOM 1436 C C . ASN A 1 176 ? 17.355 -2.188 -28.529 1.00 88.00 176 ASN A C 1
ATOM 1438 O O . ASN A 1 176 ? 17.387 -1.123 -27.912 1.00 88.00 176 ASN A O 1
ATOM 1442 N N . HIS A 1 177 ? 16.227 -2.688 -29.040 1.00 88.94 177 HIS A N 1
ATOM 1443 C CA . HIS A 1 177 ? 14.915 -2.101 -28.798 1.00 88.94 177 HIS A CA 1
ATOM 1444 C C . HIS A 1 177 ? 14.480 -2.325 -27.346 1.00 88.94 177 HIS A C 1
ATOM 1446 O O . HIS A 1 177 ? 14.123 -1.363 -26.674 1.00 88.94 177 HIS A O 1
ATOM 1452 N N . ASP A 1 178 ? 14.635 -3.541 -26.824 1.00 90.56 178 ASP A N 1
ATOM 1453 C CA . ASP A 1 178 ? 14.278 -3.890 -25.440 1.00 90.56 178 ASP A CA 1
ATOM 1454 C C . ASP A 1 178 ? 15.084 -3.073 -24.422 1.00 90.56 178 ASP A C 1
ATOM 1456 O O . ASP A 1 178 ? 14.533 -2.535 -23.464 1.00 90.56 178 ASP A O 1
ATOM 1460 N N . LEU A 1 179 ? 16.379 -2.865 -24.687 1.00 89.12 179 LEU A N 1
ATOM 1461 C CA . LEU A 1 179 ? 17.231 -1.999 -23.863 1.00 89.12 179 LEU A CA 1
ATOM 1462 C C . LEU A 1 179 ? 16.799 -0.528 -23.903 1.00 89.12 179 LEU A C 1
ATOM 1464 O O . LEU A 1 179 ? 16.969 0.188 -22.917 1.00 89.12 179 LEU A O 1
ATOM 1468 N N . LYS A 1 180 ? 16.285 -0.045 -25.043 1.00 86.31 180 LYS A N 1
ATOM 1469 C CA . LYS A 1 180 ? 15.747 1.320 -25.154 1.00 86.31 180 LYS A CA 1
ATOM 1470 C C . LYS A 1 180 ? 14.420 1.448 -24.415 1.00 86.31 180 LYS A C 1
ATOM 1472 O O . LYS A 1 180 ? 14.239 2.449 -23.733 1.00 86.31 180 LYS A O 1
ATOM 1477 N N . ARG A 1 181 ? 13.542 0.446 -24.511 1.00 87.00 181 ARG A N 1
ATOM 1478 C CA . ARG A 1 181 ? 12.288 0.404 -23.749 1.00 87.00 181 ARG A CA 1
ATOM 1479 C C . ARG A 1 181 ? 12.565 0.430 -22.251 1.00 87.00 181 ARG A C 1
ATOM 1481 O O . ARG A 1 181 ? 12.069 1.316 -21.570 1.00 87.00 181 ARG A O 1
ATOM 1488 N N . LEU A 1 182 ? 13.457 -0.435 -21.762 1.00 86.69 182 LEU A N 1
ATOM 1489 C CA . LEU A 1 182 ? 13.853 -0.443 -20.351 1.00 86.69 182 LEU A CA 1
ATOM 1490 C C . LEU A 1 182 ? 14.444 0.903 -19.899 1.00 86.69 182 LEU A C 1
ATOM 1492 O O . LEU A 1 182 ? 14.141 1.361 -18.807 1.00 86.69 182 LEU A O 1
ATOM 1496 N N . ALA A 1 183 ? 15.278 1.545 -20.722 1.00 82.81 183 ALA A N 1
ATOM 1497 C CA . ALA A 1 183 ? 15.919 2.812 -20.360 1.00 82.81 183 ALA A CA 1
ATOM 1498 C C . ALA A 1 183 ? 14.977 4.030 -20.391 1.00 82.81 183 ALA A C 1
ATOM 1500 O O . ALA A 1 183 ? 15.227 4.996 -19.676 1.00 82.81 183 ALA A O 1
ATOM 1501 N N . ASN A 1 184 ? 13.954 4.012 -21.252 1.00 80.56 184 ASN A N 1
ATOM 1502 C CA . ASN A 1 184 ? 13.141 5.193 -21.553 1.00 80.56 184 ASN A CA 1
ATOM 1503 C C . ASN A 1 184 ? 11.709 5.110 -21.004 1.00 80.56 184 ASN A C 1
ATOM 1505 O O . ASN A 1 184 ? 11.120 6.146 -20.711 1.00 80.56 184 ASN A O 1
ATOM 1509 N N . GLU A 1 185 ? 11.132 3.909 -20.921 1.00 79.50 185 GLU A N 1
ATOM 1510 C CA . GLU A 1 185 ? 9.742 3.696 -20.485 1.00 79.50 185 GLU A CA 1
ATOM 1511 C C . GLU A 1 185 ? 9.655 3.347 -18.996 1.00 79.50 185 GLU A C 1
ATOM 1513 O O . GLU A 1 185 ? 8.629 3.597 -18.367 1.00 79.50 185 GLU A O 1
ATOM 1518 N N . VAL A 1 186 ? 10.724 2.787 -18.422 1.00 76.75 186 VAL A N 1
ATOM 1519 C CA . VAL A 1 186 ? 10.774 2.415 -17.006 1.00 76.75 186 VAL A CA 1
ATOM 1520 C C . VAL A 1 186 ? 11.603 3.444 -16.237 1.00 76.75 186 VAL A C 1
ATOM 1522 O O . VAL A 1 186 ? 12.768 3.668 -16.575 1.00 76.75 186 VAL A O 1
ATOM 1525 N N . PRO A 1 187 ? 11.057 4.059 -15.174 1.00 70.69 187 PRO A N 1
ATOM 1526 C CA . PRO A 1 187 ? 11.834 4.947 -14.318 1.00 70.69 187 PRO A CA 1
ATOM 1527 C C . PRO A 1 187 ? 13.006 4.208 -13.680 1.00 70.69 187 PRO A C 1
ATOM 1529 O O . PRO A 1 187 ? 12.817 3.165 -13.069 1.00 70.69 187 PRO A O 1
ATOM 1532 N N . SER A 1 188 ? 14.215 4.759 -13.761 1.00 70.38 188 SER A N 1
ATOM 1533 C CA . SER A 1 188 ? 15.411 4.145 -13.172 1.00 70.38 188 SER A CA 1
ATOM 1534 C C . SER A 1 188 ? 15.514 4.429 -11.663 1.00 70.38 188 SER A C 1
ATOM 1536 O O . SER A 1 188 ? 16.402 5.161 -11.226 1.00 70.38 188 SER A O 1
ATOM 1538 N N . ASN A 1 189 ? 14.626 3.836 -10.860 1.00 65.88 189 ASN A N 1
ATOM 1539 C CA . ASN A 1 189 ? 14.607 3.965 -9.394 1.00 65.88 189 ASN A CA 1
ATOM 1540 C C . ASN A 1 189 ? 14.904 2.621 -8.684 1.00 65.88 189 ASN A C 1
ATOM 1542 O O . ASN A 1 189 ? 14.899 1.569 -9.329 1.00 65.88 189 ASN A O 1
ATOM 1546 N N . PRO A 1 190 ? 15.185 2.612 -7.366 1.00 63.12 190 PRO A N 1
ATOM 1547 C CA . PRO A 1 190 ? 15.532 1.381 -6.650 1.00 63.12 190 PRO A CA 1
ATOM 1548 C C . PRO A 1 190 ? 14.463 0.281 -6.716 1.00 63.12 190 PRO A C 1
ATOM 1550 O O . PRO A 1 190 ? 14.820 -0.889 -6.804 1.00 63.12 190 PRO A O 1
ATOM 1553 N N . VAL A 1 191 ? 13.172 0.634 -6.733 1.00 68.19 191 VAL A N 1
ATOM 1554 C CA . VAL A 1 191 ? 12.056 -0.332 -6.736 1.00 68.19 191 VAL A CA 1
ATOM 1555 C C . VAL A 1 191 ? 11.974 -1.098 -8.055 1.00 68.19 191 VAL A C 1
ATOM 1557 O O . VAL A 1 191 ? 11.940 -2.325 -8.062 1.00 68.19 191 VAL A O 1
ATOM 1560 N N . THR A 1 192 ? 11.984 -0.392 -9.183 1.00 73.62 192 THR A N 1
ATOM 1561 C CA . THR A 1 192 ? 11.946 -1.013 -10.521 1.00 73.62 192 THR A CA 1
ATOM 1562 C C . THR A 1 192 ? 13.212 -1.803 -10.824 1.00 73.62 192 THR A C 1
ATOM 1564 O O . THR A 1 192 ? 13.136 -2.886 -11.403 1.00 73.62 192 THR A O 1
ATOM 1567 N N . ARG A 1 193 ? 14.375 -1.301 -10.386 1.00 76.38 193 ARG A N 1
ATOM 1568 C CA . ARG A 1 193 ? 15.649 -2.019 -10.496 1.00 76.38 193 ARG A CA 1
ATOM 1569 C C . ARG A 1 193 ? 15.641 -3.287 -9.649 1.00 76.38 193 ARG A C 1
ATOM 1571 O O . ARG A 1 193 ? 16.009 -4.329 -10.174 1.00 76.38 193 ARG A O 1
ATOM 1578 N N . GLY A 1 194 ? 15.204 -3.207 -8.391 1.00 74.00 194 GLY A N 1
ATOM 1579 C CA . GLY A 1 194 ? 15.035 -4.368 -7.516 1.00 74.00 194 GLY A CA 1
ATOM 1580 C C . GLY A 1 194 ? 14.128 -5.407 -8.161 1.00 74.00 194 GLY A C 1
ATOM 1581 O O . GLY A 1 194 ? 14.562 -6.517 -8.440 1.00 74.00 194 GLY A O 1
ATOM 1582 N N . TYR A 1 195 ? 12.920 -4.997 -8.553 1.00 78.81 195 TYR A N 1
ATOM 1583 C CA . TYR A 1 195 ? 11.967 -5.885 -9.214 1.00 78.81 195 TYR A CA 1
ATOM 1584 C C . TYR A 1 195 ? 12.556 -6.602 -10.434 1.00 78.81 195 TYR A C 1
ATOM 1586 O O . TYR A 1 195 ? 12.423 -7.822 -10.543 1.00 78.81 195 TYR A O 1
ATOM 1594 N N . PHE A 1 196 ? 13.196 -5.849 -11.336 1.00 85.75 196 PHE A N 1
ATOM 1595 C CA . PHE A 1 196 ? 13.764 -6.388 -12.566 1.00 85.75 196 PHE A CA 1
ATOM 1596 C C . PHE A 1 196 ? 14.932 -7.337 -12.284 1.00 85.75 196 PHE A C 1
ATOM 1598 O O . PHE A 1 196 ? 14.934 -8.454 -12.786 1.00 85.75 196 PHE A O 1
ATOM 1605 N N . PHE A 1 197 ? 15.913 -6.925 -11.476 1.00 85.06 197 PHE A N 1
ATOM 1606 C CA . PHE A 1 197 ? 17.122 -7.720 -11.249 1.00 85.06 197 PHE A CA 1
ATOM 1607 C C . PHE A 1 197 ? 16.901 -8.921 -10.324 1.00 85.06 197 PHE A C 1
ATOM 1609 O O . PHE A 1 197 ? 17.547 -9.942 -10.539 1.00 85.06 197 PHE A O 1
ATOM 1616 N N . ASP A 1 198 ? 15.968 -8.848 -9.370 1.00 79.69 198 ASP A N 1
ATOM 1617 C CA . ASP A 1 198 ? 15.627 -9.982 -8.496 1.00 79.69 198 ASP A CA 1
ATOM 1618 C C . ASP A 1 198 ? 14.933 -11.117 -9.266 1.00 79.69 198 ASP A C 1
ATOM 1620 O O . ASP A 1 198 ? 14.995 -12.278 -8.868 1.00 79.69 198 ASP A O 1
ATOM 1624 N N . ARG A 1 199 ? 14.265 -10.785 -10.378 1.00 85.00 199 ARG A N 1
ATOM 1625 C CA . ARG A 1 199 ? 13.548 -11.737 -11.245 1.00 85.00 199 ARG A CA 1
ATOM 1626 C C . ARG A 1 199 ? 14.303 -12.074 -12.527 1.00 85.00 199 ARG A C 1
ATOM 1628 O O . ARG A 1 199 ? 13.837 -12.910 -13.299 1.00 85.00 199 ARG A O 1
ATOM 1635 N N . LEU A 1 200 ? 15.440 -11.427 -12.781 1.00 89.38 200 LEU A N 1
ATOM 1636 C CA . LEU A 1 200 ? 16.226 -11.655 -13.984 1.00 89.38 200 LEU A CA 1
ATOM 1637 C C . LEU A 1 200 ? 16.980 -12.985 -13.873 1.00 89.38 200 LEU A C 1
ATOM 1639 O O . LEU A 1 200 ? 18.052 -13.066 -13.278 1.00 89.38 200 LEU A O 1
ATOM 1643 N N . ASP A 1 201 ? 16.428 -14.018 -14.499 1.00 88.25 201 ASP A N 1
ATOM 1644 C CA . ASP A 1 201 ? 16.983 -15.375 -14.554 1.00 88.25 201 ASP A CA 1
ATOM 1645 C C . ASP A 1 201 ? 17.857 -15.637 -15.798 1.00 88.25 201 ASP A C 1
ATOM 1647 O O . ASP A 1 201 ? 18.503 -16.679 -15.899 1.00 88.25 201 ASP A O 1
ATOM 1651 N N . LYS A 1 202 ? 17.904 -14.685 -16.741 1.00 87.69 202 LYS A N 1
ATOM 1652 C CA . LYS A 1 202 ? 18.569 -14.821 -18.049 1.00 87.69 202 LYS A CA 1
ATOM 1653 C C . LYS A 1 202 ? 19.914 -14.071 -18.098 1.00 87.69 202 LYS A C 1
ATOM 1655 O O . LYS A 1 202 ? 19.910 -12.835 -18.186 1.00 87.69 202 LYS A O 1
ATOM 1660 N N . PRO A 1 203 ? 21.075 -14.763 -18.077 1.00 88.44 203 PRO A N 1
ATOM 1661 C CA . PRO A 1 203 ? 22.407 -14.135 -18.095 1.00 88.44 203 PRO A CA 1
ATOM 1662 C C . PRO A 1 203 ? 22.669 -13.231 -19.303 1.00 88.44 203 PRO A C 1
ATOM 1664 O O . PRO A 1 203 ? 23.467 -12.292 -19.226 1.00 88.44 203 PRO A O 1
ATOM 1667 N N . GLU A 1 204 ? 22.012 -13.491 -20.429 1.00 91.12 204 GLU A N 1
ATOM 1668 C CA . GLU A 1 204 ? 22.231 -12.814 -21.706 1.00 91.12 204 GLU A CA 1
ATOM 1669 C C . GLU A 1 204 ? 21.878 -11.325 -21.663 1.00 91.12 204 GLU A C 1
ATOM 1671 O O . GLU A 1 204 ? 22.321 -10.561 -22.521 1.00 91.12 204 GLU A O 1
ATOM 1676 N N . TRP A 1 205 ? 21.154 -10.889 -20.631 1.00 92.12 205 TRP A N 1
ATOM 1677 C CA . TRP A 1 205 ? 20.876 -9.485 -20.355 1.00 92.12 205 TRP A CA 1
ATOM 1678 C C . TRP A 1 205 ? 22.059 -8.702 -19.795 1.00 92.12 205 TRP A C 1
ATOM 1680 O O . TRP A 1 205 ? 22.155 -7.492 -20.017 1.00 92.12 205 TRP A O 1
ATOM 1690 N N . LEU A 1 206 ? 22.998 -9.358 -19.115 1.00 89.19 206 LEU A N 1
ATOM 1691 C CA . LEU A 1 206 ? 24.034 -8.655 -18.359 1.00 89.19 206 LEU A CA 1
ATOM 1692 C C . LEU A 1 206 ? 25.021 -7.910 -19.258 1.00 89.19 206 LEU A C 1
ATOM 1694 O O . LEU A 1 206 ? 25.283 -6.726 -19.041 1.00 89.19 206 LEU A O 1
ATOM 1698 N N . LYS A 1 207 ? 25.542 -8.571 -20.299 1.00 87.81 207 LYS A N 1
ATOM 1699 C CA . LYS A 1 207 ? 26.522 -7.963 -21.215 1.00 87.81 207 LYS A CA 1
ATOM 1700 C C . LYS A 1 207 ? 25.934 -6.763 -21.983 1.00 87.81 207 LYS A C 1
ATOM 1702 O O . LYS A 1 207 ? 26.592 -5.718 -22.014 1.00 87.81 207 LYS A O 1
ATOM 1707 N N . PRO A 1 208 ? 24.717 -6.838 -22.558 1.00 89.44 208 PRO A N 1
ATOM 1708 C CA . PRO A 1 208 ? 24.088 -5.688 -23.203 1.00 89.44 208 PRO A CA 1
ATOM 1709 C C . PRO A 1 208 ? 23.781 -4.531 -22.238 1.00 89.44 208 PRO A C 1
ATOM 1711 O O . PRO A 1 208 ? 24.067 -3.379 -22.572 1.00 89.44 208 PRO A O 1
ATOM 1714 N N . LEU A 1 209 ? 23.285 -4.812 -21.025 1.00 88.62 209 LEU A N 1
ATOM 1715 C CA . LEU A 1 209 ? 23.053 -3.784 -19.998 1.00 88.62 209 LEU A CA 1
ATOM 1716 C C . LEU A 1 209 ? 24.358 -3.093 -19.578 1.00 88.62 209 LEU A C 1
ATOM 1718 O O . LEU A 1 209 ? 24.404 -1.866 -19.446 1.00 88.62 209 LEU A O 1
ATOM 1722 N N . TRP A 1 210 ? 25.444 -3.857 -19.444 1.00 84.94 210 TRP A N 1
ATOM 1723 C CA . TRP A 1 210 ? 26.771 -3.318 -19.152 1.00 84.94 210 TRP A CA 1
ATOM 1724 C C . TRP A 1 210 ? 27.265 -2.378 -20.248 1.00 84.94 210 TRP A C 1
ATOM 1726 O O . TRP A 1 210 ? 27.678 -1.253 -19.957 1.00 84.94 210 TRP A O 1
ATOM 1736 N N . GLY A 1 211 ? 27.158 -2.795 -21.514 1.00 82.88 211 GLY A N 1
ATOM 1737 C CA . GLY A 1 211 ? 27.510 -1.961 -22.666 1.00 82.88 211 GLY A CA 1
ATOM 1738 C C . GLY A 1 211 ? 26.703 -0.659 -22.733 1.00 82.88 211 GLY A C 1
ATOM 1739 O O . GLY A 1 211 ? 27.237 0.384 -23.107 1.00 82.88 211 GLY A O 1
ATOM 1740 N N . LYS A 1 212 ? 25.440 -0.697 -22.296 1.00 81.50 212 LYS A N 1
ATOM 1741 C CA . LYS A 1 212 ? 24.548 0.468 -22.186 1.00 81.50 212 LYS A CA 1
ATOM 1742 C C . LYS A 1 212 ? 24.801 1.352 -20.963 1.00 81.50 212 LYS A C 1
ATOM 1744 O O . LYS A 1 212 ? 24.211 2.425 -20.874 1.00 81.50 212 LYS A O 1
ATOM 1749 N N . GLY A 1 213 ? 25.675 0.939 -20.046 1.00 80.44 213 GLY A N 1
ATOM 1750 C CA . GLY A 1 213 ? 26.037 1.717 -18.865 1.00 80.44 213 GLY A CA 1
ATOM 1751 C C . GLY A 1 213 ? 25.039 1.639 -17.707 1.00 80.44 213 GLY A C 1
ATOM 1752 O O . GLY A 1 213 ? 25.145 2.449 -16.791 1.00 80.44 213 GLY A O 1
ATOM 1753 N N . PHE A 1 214 ? 24.131 0.653 -17.691 1.00 78.69 214 PHE A N 1
ATOM 1754 C CA . PHE A 1 214 ? 23.130 0.465 -16.620 1.00 78.69 214 PHE A CA 1
ATOM 1755 C C . PHE A 1 214 ? 23.745 0.294 -15.216 1.00 78.69 214 PHE A C 1
ATOM 1757 O O . PHE A 1 214 ? 23.097 0.540 -14.200 1.00 78.69 214 PHE A O 1
ATOM 1764 N N . PHE A 1 215 ? 25.017 -0.105 -15.155 1.00 79.94 215 PHE A N 1
ATOM 1765 C CA . PHE A 1 215 ? 25.765 -0.317 -13.914 1.00 79.94 215 PHE A CA 1
ATOM 1766 C C . PHE A 1 215 ? 26.759 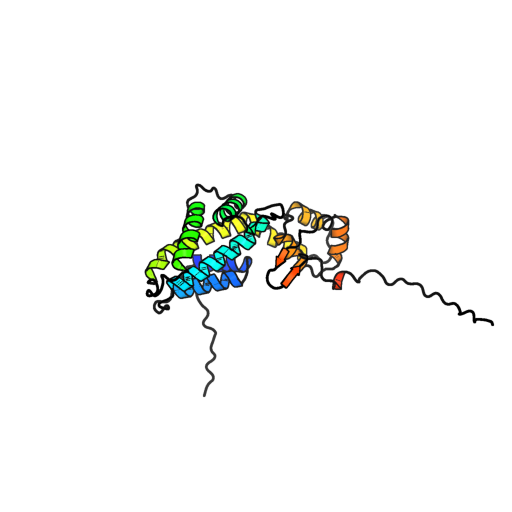0.808 -13.585 1.00 79.94 215 PHE A C 1
ATOM 1768 O O . PHE A 1 215 ? 27.463 0.708 -12.586 1.00 79.94 215 PHE A O 1
ATOM 1775 N N . ARG A 1 216 ? 26.835 1.883 -14.389 1.00 74.31 216 ARG A N 1
ATOM 1776 C CA . ARG A 1 216 ? 27.774 3.001 -14.141 1.00 74.31 216 ARG A CA 1
ATOM 1777 C C . ARG A 1 216 ? 27.436 3.798 -12.879 1.00 74.31 216 ARG A C 1
ATOM 1779 O O . ARG A 1 216 ? 28.332 4.372 -12.272 1.00 74.31 216 ARG A O 1
ATOM 1786 N N . HIS A 1 217 ? 26.165 3.791 -12.483 1.00 62.84 217 HIS A N 1
ATOM 1787 C CA . HIS A 1 217 ? 25.658 4.435 -11.274 1.00 62.84 217 HIS A CA 1
ATOM 1788 C C . HIS A 1 217 ? 24.832 3.409 -10.478 1.00 62.84 217 HIS A C 1
ATOM 1790 O O . HIS A 1 217 ? 23.609 3.315 -10.654 1.00 62.84 217 HIS A O 1
ATOM 1796 N N . PRO A 1 218 ? 25.483 2.538 -9.684 1.00 61.88 218 PRO A N 1
ATOM 1797 C CA . PRO A 1 218 ? 24.758 1.626 -8.808 1.00 61.88 218 PRO A CA 1
ATOM 1798 C C . PRO A 1 218 ? 23.954 2.432 -7.770 1.00 61.88 218 PRO A C 1
ATOM 1800 O O . PRO A 1 218 ? 24.396 3.517 -7.382 1.00 61.88 218 PRO A O 1
ATOM 1803 N N . PRO A 1 219 ? 22.780 1.942 -7.329 1.00 53.50 219 PRO A N 1
ATOM 1804 C CA . PRO A 1 219 ? 22.049 2.578 -6.240 1.00 53.50 219 PRO A CA 1
ATOM 1805 C C . PRO A 1 219 ? 22.926 2.630 -4.986 1.00 53.50 219 PRO A C 1
ATOM 1807 O O . PRO A 1 219 ? 23.767 1.749 -4.778 1.00 53.50 219 PRO A O 1
ATOM 1810 N N . ALA A 1 220 ? 22.719 3.642 -4.142 1.00 50.62 220 ALA A N 1
ATOM 1811 C CA . ALA A 1 220 ? 23.324 3.648 -2.817 1.00 50.62 220 ALA A CA 1
ATOM 1812 C C . ALA A 1 220 ? 22.879 2.383 -2.050 1.00 50.62 220 ALA A C 1
ATOM 1814 O O . ALA A 1 220 ? 21.729 1.959 -2.204 1.00 50.62 220 ALA A O 1
ATOM 1815 N N . PRO A 1 221 ? 23.768 1.752 -1.264 1.00 53.03 221 PRO A N 1
ATOM 1816 C CA . PRO A 1 221 ? 23.390 0.606 -0.445 1.00 53.03 221 PRO A CA 1
ATOM 1817 C C . PRO A 1 221 ? 22.272 1.005 0.525 1.00 53.03 221 PRO A C 1
ATOM 1819 O O . PRO A 1 221 ? 22.314 2.088 1.110 1.00 53.03 221 PRO A O 1
ATOM 1822 N N . VAL A 1 222 ? 21.270 0.137 0.668 1.00 47.75 222 VAL A N 1
ATOM 1823 C CA . VAL A 1 222 ? 20.175 0.319 1.628 1.00 47.75 222 VAL A CA 1
ATOM 1824 C C . VAL A 1 222 ? 20.576 -0.386 2.918 1.00 47.75 222 VAL A C 1
ATOM 1826 O O . VAL A 1 222 ? 21.070 -1.515 2.891 1.00 47.75 222 VAL A O 1
ATOM 1829 N N . GLN A 1 223 ? 20.419 0.311 4.038 1.00 43.00 223 GLN A N 1
ATOM 1830 C CA . GLN A 1 223 ? 20.670 -0.240 5.360 1.00 43.00 223 GLN A CA 1
ATOM 1831 C C . GLN A 1 223 ? 19.433 -1.037 5.793 1.00 43.00 223 GLN A C 1
ATOM 1833 O O . GLN A 1 223 ? 18.343 -0.477 5.876 1.00 43.00 223 GLN A O 1
ATOM 1838 N N . ASP A 1 224 ? 19.604 -2.336 6.031 1.00 40.75 224 ASP A N 1
ATOM 1839 C CA . ASP A 1 224 ? 18.614 -3.184 6.697 1.00 40.75 224 ASP A CA 1
ATOM 1840 C C . ASP A 1 224 ? 19.010 -3.272 8.180 1.00 40.75 224 ASP A C 1
ATOM 1842 O O . ASP A 1 224 ? 20.130 -3.688 8.501 1.00 40.75 224 ASP A O 1
ATOM 1846 N N . GLU A 1 225 ? 18.132 -2.823 9.083 1.00 42.56 225 GLU A N 1
ATOM 1847 C CA . GLU A 1 225 ? 18.403 -2.774 10.528 1.00 42.56 225 GLU A CA 1
ATOM 1848 C C . GLU A 1 225 ? 18.619 -4.169 11.142 1.00 42.56 225 GLU A C 1
ATOM 1850 O O . GLU A 1 225 ? 19.283 -4.274 12.173 1.00 42.56 225 GLU A O 1
ATOM 1855 N N . GLU A 1 226 ? 18.135 -5.241 10.504 1.00 41.03 226 GLU A N 1
ATOM 1856 C CA . GLU A 1 226 ? 18.217 -6.603 11.049 1.00 41.03 226 GLU A CA 1
ATOM 1857 C C . GLU A 1 226 ? 19.441 -7.391 10.541 1.00 41.03 226 GLU A C 1
ATOM 1859 O O . GLU A 1 226 ? 19.953 -8.262 11.243 1.00 41.03 226 GLU A O 1
ATOM 1864 N N . ASN A 1 227 ? 19.973 -7.055 9.359 1.00 38.38 227 ASN A N 1
ATOM 1865 C CA . ASN A 1 227 ? 20.968 -7.889 8.671 1.00 38.38 227 ASN A CA 1
ATOM 1866 C C . ASN A 1 227 ? 22.270 -7.153 8.253 1.00 38.38 227 ASN A C 1
ATOM 1868 O O . ASN A 1 227 ? 23.199 -7.788 7.747 1.00 38.38 227 ASN A O 1
ATOM 1872 N N . GLY A 1 228 ? 22.379 -5.832 8.451 1.00 44.72 228 GLY A N 1
ATOM 1873 C CA . GLY A 1 228 ? 23.557 -5.035 8.069 1.00 44.72 228 GLY A CA 1
ATOM 1874 C C . GLY A 1 228 ? 23.484 -4.412 6.663 1.00 44.72 228 GLY A C 1
ATOM 1875 O O . GLY A 1 228 ? 22.411 -4.191 6.110 1.00 44.72 228 GLY A O 1
ATOM 1876 N N . TRP A 1 229 ? 24.638 -4.051 6.083 1.00 41.62 229 TRP A N 1
ATOM 1877 C CA . TRP A 1 229 ? 24.710 -3.371 4.778 1.00 41.62 229 TRP A CA 1
ATOM 1878 C C . TRP A 1 229 ? 24.574 -4.362 3.613 1.00 41.62 229 TRP A C 1
ATOM 1880 O O . TRP A 1 229 ? 25.495 -5.144 3.368 1.00 41.62 229 TRP A O 1
ATOM 1890 N N . PHE A 1 230 ? 23.498 -4.261 2.826 1.00 41.19 230 PHE A N 1
ATOM 1891 C CA . PHE A 1 230 ? 23.355 -5.016 1.574 1.00 41.19 230 PHE A CA 1
ATOM 1892 C C . PHE A 1 230 ? 23.508 -4.108 0.350 1.00 41.19 230 PHE A C 1
ATOM 1894 O O . PHE A 1 230 ? 22.887 -3.044 0.266 1.00 41.19 230 PHE A O 1
ATOM 1901 N N . PRO A 1 231 ? 24.295 -4.517 -0.661 1.00 44.53 231 PRO A N 1
ATOM 1902 C CA . PRO A 1 231 ? 24.204 -3.928 -1.988 1.00 44.53 231 PRO A CA 1
ATOM 1903 C C . PRO A 1 231 ? 22.856 -4.312 -2.620 1.00 44.53 231 PRO A C 1
ATOM 1905 O O . PRO A 1 231 ? 22.625 -5.481 -2.917 1.00 44.53 231 PRO A O 1
ATOM 1908 N N . VAL A 1 232 ? 21.985 -3.335 -2.867 1.00 44.94 232 VAL A N 1
ATOM 1909 C CA . VAL A 1 232 ? 20.726 -3.533 -3.611 1.00 44.94 232 VAL A CA 1
ATOM 1910 C C . VAL A 1 232 ? 21.008 -3.707 -5.111 1.00 44.94 232 VAL A C 1
ATOM 1912 O O . VAL A 1 232 ? 21.851 -2.997 -5.669 1.00 44.94 232 VAL A O 1
ATOM 1915 N N . PRO A 1 233 ? 20.305 -4.636 -5.774 1.00 47.66 233 PRO A N 1
ATOM 1916 C CA . PRO A 1 233 ? 20.845 -5.928 -6.173 1.00 47.66 233 PRO A CA 1
ATOM 1917 C C . PRO A 1 233 ? 21.932 -5.804 -7.256 1.00 47.66 233 PRO A C 1
ATOM 1919 O O . PRO A 1 233 ? 21.782 -5.113 -8.268 1.00 47.66 233 PRO A O 1
ATOM 1922 N N . ARG A 1 234 ? 23.023 -6.555 -7.076 1.00 42.25 234 ARG A N 1
ATOM 1923 C CA . ARG A 1 234 ? 23.836 -7.066 -8.191 1.00 42.25 234 ARG A CA 1
ATOM 1924 C C . ARG A 1 234 ? 23.259 -8.426 -8.605 1.00 42.25 234 ARG A C 1
ATOM 1926 O O . ARG A 1 234 ? 22.766 -9.129 -7.726 1.00 42.25 234 ARG A O 1
ATOM 1933 N N . PRO A 1 235 ? 23.333 -8.815 -9.893 1.00 37.03 235 PRO A N 1
ATOM 1934 C CA . PRO A 1 235 ? 22.960 -10.166 -10.306 1.00 37.03 235 PRO A CA 1
ATOM 1935 C C . PRO A 1 235 ? 23.675 -11.198 -9.427 1.00 37.03 235 PRO A C 1
ATOM 1937 O O . PRO A 1 235 ? 24.832 -10.988 -9.048 1.00 37.03 235 PRO A O 1
ATOM 1940 N N . ALA A 1 236 ? 22.970 -12.281 -9.090 1.00 37.00 236 ALA A N 1
ATOM 1941 C CA . ALA A 1 236 ? 23.489 -13.350 -8.247 1.00 37.00 236 ALA A CA 1
ATOM 1942 C C . ALA A 1 236 ? 24.885 -13.807 -8.727 1.00 37.00 236 ALA A C 1
ATOM 1944 O O . ALA A 1 236 ? 25.124 -13.863 -9.939 1.00 37.00 236 ALA A O 1
ATOM 1945 N N . PRO A 1 237 ? 25.805 -14.170 -7.812 1.00 40.84 237 PRO A N 1
ATOM 1946 C CA . PRO A 1 237 ? 27.184 -14.533 -8.157 1.00 40.84 237 PRO A CA 1
ATOM 1947 C C . PRO A 1 237 ? 27.287 -15.660 -9.200 1.00 40.84 237 PRO A C 1
ATOM 1949 O O . PRO A 1 237 ? 28.248 -15.692 -9.960 1.00 40.84 237 PRO A O 1
ATOM 1952 N N . ALA A 1 238 ? 26.257 -16.504 -9.333 1.00 38.09 238 ALA A N 1
ATOM 1953 C CA . ALA A 1 238 ? 26.170 -17.546 -10.357 1.00 38.09 238 ALA A CA 1
ATOM 1954 C C . ALA A 1 238 ? 26.229 -17.032 -11.814 1.00 38.09 238 ALA A C 1
ATOM 1956 O O . ALA A 1 238 ? 26.523 -17.805 -12.721 1.00 38.09 238 ALA A O 1
ATOM 1957 N N . LEU A 1 239 ? 25.975 -15.742 -12.059 1.00 43.16 239 LEU A N 1
ATOM 1958 C CA . LEU A 1 239 ? 26.021 -15.145 -13.399 1.00 43.16 239 LEU A CA 1
ATOM 1959 C C . LEU A 1 239 ? 27.384 -14.496 -13.725 1.00 43.16 239 LEU A C 1
ATOM 1961 O O . LEU A 1 239 ? 27.615 -14.107 -14.871 1.00 43.16 239 LEU A O 1
ATOM 1965 N N . ALA A 1 240 ? 28.292 -14.375 -12.747 1.00 38.09 240 ALA A N 1
ATOM 1966 C CA . ALA A 1 240 ? 29.6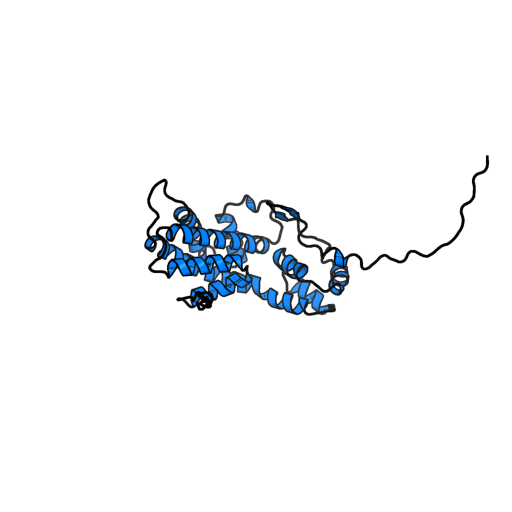03 -13.738 -12.917 1.00 38.09 240 ALA A CA 1
ATOM 1967 C C . ALA A 1 240 ? 30.703 -14.703 -13.406 1.00 38.09 240 ALA A C 1
ATOM 1969 O O . ALA A 1 240 ? 31.675 -14.261 -14.018 1.00 38.09 240 ALA A O 1
ATOM 1970 N N . ASP A 1 241 ? 30.529 -16.014 -13.221 1.00 37.81 241 ASP A N 1
ATOM 1971 C CA . ASP A 1 241 ? 31.565 -17.027 -13.494 1.00 37.81 241 ASP A CA 1
ATOM 1972 C C . ASP A 1 241 ? 31.614 -17.516 -14.958 1.00 37.81 241 ASP A C 1
ATOM 1974 O O . ASP A 1 241 ? 32.243 -18.522 -15.283 1.00 37.81 241 ASP A O 1
ATOM 1978 N N . GLY A 1 242 ? 30.988 -16.789 -15.887 1.00 38.53 242 GLY A N 1
ATOM 1979 C CA . GLY A 1 242 ? 30.942 -17.159 -17.305 1.00 38.53 242 GLY A CA 1
ATOM 1980 C C . GLY A 1 242 ? 32.192 -16.821 -18.129 1.00 38.53 242 GLY A C 1
ATOM 1981 O O . GLY A 1 242 ? 32.252 -17.193 -19.300 1.00 38.53 242 GLY A O 1
ATOM 1982 N N . GLN A 1 243 ? 33.184 -16.103 -17.587 1.00 41.25 243 GLN A N 1
ATOM 1983 C CA . GLN A 1 243 ? 34.375 -15.707 -18.352 1.00 41.25 243 GLN A CA 1
ATOM 1984 C C . GLN A 1 243 ? 35.645 -15.627 -17.498 1.00 41.25 243 GLN A C 1
ATOM 1986 O O . GLN A 1 243 ? 36.032 -14.542 -17.083 1.00 41.25 243 GLN A O 1
ATOM 1991 N N . ALA A 1 244 ? 36.333 -16.758 -17.307 1.00 35.88 244 ALA A N 1
ATOM 1992 C CA . ALA A 1 244 ? 37.803 -16.827 -17.300 1.00 35.88 244 ALA A CA 1
ATOM 1993 C C . ALA A 1 244 ? 38.302 -18.265 -17.073 1.00 35.88 244 ALA A C 1
ATOM 1995 O O . ALA A 1 244 ? 38.820 -18.600 -16.011 1.00 35.88 244 ALA A O 1
ATOM 1996 N N . GLN A 1 245 ? 38.244 -19.114 -18.101 1.00 32.09 245 GLN A N 1
ATOM 1997 C CA . GLN A 1 245 ? 39.116 -20.292 -18.150 1.00 32.09 245 GLN A CA 1
ATOM 1998 C C . GLN A 1 245 ? 39.702 -20.486 -19.547 1.00 32.09 245 GLN A C 1
ATOM 2000 O O . GLN A 1 245 ? 39.456 -21.451 -20.256 1.00 32.09 245 GLN A O 1
ATOM 2005 N N . THR A 1 246 ? 40.553 -19.535 -19.922 1.00 37.34 246 THR A N 1
ATOM 2006 C CA . THR A 1 246 ? 41.639 -19.775 -20.872 1.00 37.34 246 THR A CA 1
ATOM 2007 C C . THR A 1 246 ? 42.953 -19.510 -20.149 1.00 37.34 246 THR A C 1
ATOM 2009 O O . THR A 1 246 ? 43.475 -18.396 -20.159 1.00 37.34 246 THR A O 1
ATOM 2012 N N . ARG A 1 247 ? 43.500 -20.536 -19.493 1.00 32.09 247 ARG A N 1
ATOM 2013 C CA . ARG A 1 247 ? 44.933 -20.589 -19.187 1.00 32.09 247 ARG A CA 1
ATOM 2014 C C . ARG A 1 247 ? 45.523 -21.831 -19.840 1.00 32.09 247 ARG A C 1
ATOM 2016 O O . ARG A 1 247 ? 45.450 -22.933 -19.319 1.00 32.09 247 ARG A O 1
ATOM 2023 N N . SER A 1 248 ? 46.042 -21.572 -21.037 1.00 31.92 248 SER A N 1
ATOM 2024 C CA . SER A 1 248 ? 47.181 -22.209 -21.695 1.00 31.92 248 SER A CA 1
ATOM 2025 C C . SER A 1 248 ? 47.916 -23.254 -20.849 1.00 31.92 248 SER A C 1
ATOM 2027 O O . SER A 1 248 ? 48.630 -22.914 -19.905 1.00 31.92 248 SER A O 1
ATOM 2029 N N . CYS A 1 249 ? 47.805 -24.515 -21.266 1.00 30.67 249 CYS A N 1
ATOM 2030 C CA . CYS A 1 249 ? 48.763 -25.566 -20.945 1.00 30.67 249 CYS A CA 1
ATOM 2031 C C . CYS A 1 249 ? 50.138 -25.169 -21.508 1.00 30.67 249 CYS A C 1
ATOM 2033 O O . CYS A 1 249 ? 50.300 -25.047 -22.719 1.00 30.67 249 CYS A O 1
ATOM 2035 N N . GLY A 1 250 ? 51.116 -24.956 -20.630 1.00 28.81 250 GLY A N 1
ATOM 2036 C CA . GLY A 1 250 ? 52.511 -24.709 -20.984 1.00 28.81 250 GLY A CA 1
ATOM 2037 C C . GLY A 1 250 ? 53.422 -25.522 -20.073 1.00 28.81 250 GLY A C 1
ATOM 2038 O O . GLY A 1 250 ? 53.735 -25.108 -18.962 1.00 28.81 250 GLY A O 1
ATOM 2039 N N . LEU A 1 251 ? 53.801 -26.705 -20.549 1.00 32.50 251 LEU A N 1
ATOM 2040 C CA . LEU A 1 251 ? 54.861 -27.555 -20.008 1.00 32.50 251 LEU A CA 1
ATOM 2041 C C . LEU A 1 251 ? 56.226 -26.853 -20.150 1.00 32.50 251 LEU A C 1
ATOM 2043 O O . LEU A 1 251 ? 56.568 -26.477 -21.265 1.00 32.50 251 LEU A O 1
ATOM 2047 N N . HIS A 1 252 ? 57.021 -26.737 -19.072 1.00 30.53 252 HIS A N 1
ATOM 2048 C CA . HIS A 1 252 ? 58.415 -27.231 -19.034 1.00 30.53 252 HIS A CA 1
ATOM 2049 C C . HIS A 1 252 ? 59.189 -26.945 -17.721 1.00 30.53 252 HIS A C 1
ATOM 2051 O O . HIS A 1 252 ? 59.429 -25.805 -17.350 1.00 30.53 252 HIS A O 1
ATOM 2057 N N . HIS A 1 253 ? 59.639 -28.059 -17.125 1.00 31.16 253 HIS A N 1
ATOM 2058 C CA . HIS A 1 253 ? 60.855 -28.372 -16.346 1.00 31.16 253 HIS A CA 1
ATOM 2059 C C . HIS A 1 253 ? 61.344 -27.564 -15.116 1.00 31.16 253 HIS A C 1
ATOM 2061 O O . HIS A 1 253 ? 61.587 -26.364 -15.205 1.00 31.16 253 HIS A O 1
ATOM 2067 N N . PRO A 1 254 ? 61.698 -28.266 -14.008 1.00 33.38 254 PRO A N 1
ATOM 2068 C CA . PRO A 1 254 ? 62.482 -27.708 -12.911 1.00 33.38 254 PRO A CA 1
ATOM 2069 C C . PRO A 1 254 ? 63.992 -27.838 -13.189 1.00 33.38 254 PRO A C 1
ATOM 2071 O O . PRO A 1 254 ? 64.482 -28.909 -13.552 1.00 33.38 254 PRO A O 1
ATOM 2074 N N . ARG A 1 255 ? 64.758 -26.760 -12.980 1.00 35.22 255 ARG A N 1
ATOM 2075 C CA . ARG A 1 255 ? 66.223 -26.837 -12.842 1.00 35.22 255 ARG A CA 1
ATOM 2076 C C . ARG A 1 255 ? 66.577 -27.080 -11.377 1.00 35.22 255 ARG A C 1
ATOM 2078 O O . ARG A 1 255 ? 66.205 -26.295 -10.512 1.00 35.22 255 ARG A O 1
ATOM 2085 N N . GLY A 1 256 ? 67.294 -28.176 -11.137 1.00 32.12 256 GLY A N 1
ATOM 2086 C CA . GLY A 1 256 ? 67.871 -28.536 -9.847 1.00 32.12 256 GLY A CA 1
ATOM 2087 C C . GLY A 1 256 ? 68.937 -27.551 -9.367 1.00 32.12 256 GLY A C 1
ATOM 2088 O O . GLY A 1 256 ? 69.662 -26.952 -10.164 1.00 32.12 256 GLY A O 1
ATOM 2089 N N . GLY A 1 257 ? 69.017 -27.412 -8.044 1.00 31.48 257 GLY A N 1
ATOM 2090 C CA . GLY A 1 257 ? 70.080 -26.698 -7.349 1.00 31.48 257 GLY A CA 1
ATOM 2091 C C . GLY A 1 257 ? 71.416 -27.440 -7.417 1.00 31.48 257 GLY A C 1
ATOM 2092 O O . GLY A 1 257 ? 71.467 -28.670 -7.476 1.00 31.48 257 GLY A O 1
ATOM 2093 N N . ARG A 1 258 ? 72.504 -26.669 -7.392 1.00 40.38 258 ARG A N 1
ATOM 2094 C CA . ARG A 1 258 ? 73.854 -27.132 -7.070 1.00 40.38 258 ARG A CA 1
ATOM 2095 C C . ARG A 1 258 ? 74.367 -26.330 -5.878 1.00 40.38 258 ARG A C 1
ATOM 2097 O O . ARG A 1 258 ? 74.221 -25.114 -5.903 1.00 40.38 258 ARG A O 1
ATOM 2104 N N . HIS A 1 259 ? 74.963 -27.090 -4.956 1.00 37.28 259 HIS A N 1
ATOM 2105 C CA . HIS A 1 259 ? 76.063 -26.804 -4.024 1.00 37.28 259 HIS A CA 1
ATOM 2106 C C . HIS A 1 259 ? 76.030 -25.529 -3.183 1.00 37.28 259 HIS A C 1
ATOM 2108 O O . HIS A 1 259 ? 76.159 -24.426 -3.749 1.00 37.28 259 HIS A O 1
#

pLDDT: mean 75.19, std 19.1, range [28.81, 96.31]

Radius of gyration: 25.52 Å; chains: 1; bounding box: 96×62×61 Å

Sequence (259 aa):
MENQDRCPIQFRFADPRQQRIYEELQLVGPGLAAFFRDACWLMQDERALESTSHLVAHLLREIESALRSVLRPIATEAPDHNADSRSQKEQIRVILQALGIPEVTPEARAWFELVERLHGFAHRRGLEAPRPPAEVHELWLRAQILLKVVLAGMRDRFLNWFPILDDLLTRPHPTNHDLKRLANEVPSNPVTRGYFFDRLDKPEWLKPLWGKGFFRHPPAPVQDEENGWFPVPRPAPALADGQAQTRSCGLHHPRGGRH

Secondary structure (DSSP, 8-state):
-------------SSHHHHHHHHHHHHH-HHHHHHHHHHHHHHH-TT--TTHHHHHHHHHHHHHHHHHHHHHHHH-SS--TTTTTS-HHHHHHHHHHHTT--TTSHHHHHHHHHHHHHHHHHS--TTPPPPPHHHHHHHHHHHHHHHHHHHHHHIIIIITTHHHHHHHHT-SS--HHHHHHHHHHS--SHHHHHHHHHH---GGGHHHHHHTTTTSSPPPPEEETTTEEE-SPPPPGGGTTTS----------PPPP--